Protein AF-A0A257JPB9-F1 (afdb_monomer)

Radius of gyration: 20.12 Å; Cα contacts (8 Å, |Δi|>4): 216; chains: 1; bounding box: 40×58×62 Å

Structure (mmCIF, N/CA/C/O backbone):
data_AF-A0A257JPB9-F1
#
_entry.id   AF-A0A257JPB9-F1
#
loop_
_atom_site.group_PDB
_atom_site.id
_atom_site.type_symbol
_atom_site.label_atom_id
_atom_site.label_alt_id
_atom_site.label_comp_id
_atom_site.label_asym_id
_atom_site.label_entity_id
_atom_site.label_seq_id
_atom_site.pdbx_PDB_ins_code
_atom_site.Cartn_x
_atom_site.Cartn_y
_atom_site.Cartn_z
_atom_site.occupancy
_atom_site.B_iso_or_equiv
_atom_site.auth_seq_id
_atom_site.auth_comp_id
_atom_site.auth_asym_id
_atom_site.auth_atom_id
_atom_site.pdbx_PDB_model_num
ATOM 1 N N . MET A 1 1 ? 19.664 -43.107 6.575 1.00 55.75 1 MET A N 1
ATOM 2 C CA . MET A 1 1 ? 18.735 -43.591 7.616 1.00 55.75 1 MET A CA 1
ATOM 3 C C . MET A 1 1 ? 18.823 -42.809 8.930 1.00 55.75 1 MET A C 1
ATOM 5 O O . MET A 1 1 ? 17.871 -42.872 9.683 1.00 55.75 1 MET A O 1
ATOM 9 N N . GLN A 1 2 ? 19.902 -42.058 9.215 1.00 54.78 2 GLN A N 1
ATOM 10 C CA . GLN A 1 2 ? 19.987 -41.196 10.413 1.00 54.78 2 GLN A CA 1
ATOM 11 C C . GLN A 1 2 ? 19.566 -39.732 10.159 1.00 54.78 2 GLN A C 1
ATOM 13 O O . GLN A 1 2 ? 19.192 -39.040 11.089 1.00 54.78 2 GLN A O 1
ATOM 18 N N . ILE A 1 3 ? 19.565 -39.294 8.895 1.00 54.91 3 ILE A N 1
ATOM 19 C CA . ILE A 1 3 ? 19.190 -37.929 8.476 1.00 54.91 3 ILE A CA 1
ATOM 20 C C . ILE A 1 3 ? 17.670 -37.695 8.573 1.00 54.91 3 ILE A C 1
ATOM 22 O O . ILE A 1 3 ? 17.244 -36.598 8.909 1.00 54.91 3 ILE A O 1
ATOM 26 N N . ASP A 1 4 ? 16.853 -38.725 8.327 1.00 56.34 4 ASP A N 1
ATOM 27 C CA . ASP A 1 4 ? 15.386 -38.597 8.334 1.00 56.34 4 ASP A CA 1
ATOM 28 C C . ASP A 1 4 ? 14.819 -38.412 9.753 1.00 56.34 4 ASP A C 1
ATOM 30 O O . ASP A 1 4 ? 13.853 -37.680 9.945 1.00 56.34 4 ASP A O 1
ATOM 34 N N . ALA A 1 5 ? 15.460 -39.014 10.762 1.00 59.34 5 ALA A N 1
ATOM 35 C CA . ALA A 1 5 ? 15.041 -38.901 12.160 1.00 59.34 5 ALA A CA 1
ATOM 36 C C . ALA A 1 5 ? 15.303 -37.501 12.750 1.00 59.34 5 ALA A C 1
ATOM 38 O O . ALA A 1 5 ? 14.493 -37.010 13.533 1.00 59.34 5 ALA A O 1
ATOM 39 N N . ASP A 1 6 ? 16.395 -36.845 12.340 1.00 71.06 6 ASP A N 1
ATOM 40 C CA . ASP A 1 6 ? 16.715 -35.474 12.763 1.00 71.06 6 ASP A CA 1
ATOM 41 C C . ASP A 1 6 ? 15.766 -34.445 12.126 1.00 71.06 6 ASP A C 1
ATOM 43 O O . ASP A 1 6 ? 15.463 -33.416 12.732 1.00 71.06 6 ASP A O 1
ATOM 47 N N . TYR A 1 7 ? 15.259 -34.723 10.920 1.00 71.44 7 TYR A N 1
ATOM 48 C CA . TYR A 1 7 ? 14.327 -33.832 10.226 1.00 71.44 7 TYR A CA 1
ATOM 49 C C . TYR A 1 7 ? 12.928 -33.860 10.853 1.00 71.44 7 TYR A C 1
ATOM 51 O O . TYR A 1 7 ? 12.338 -32.807 11.085 1.00 71.44 7 TYR A O 1
ATOM 59 N N . GLU A 1 8 ? 12.424 -35.050 11.195 1.00 79.44 8 GLU A N 1
ATOM 60 C CA . GLU A 1 8 ? 11.137 -35.201 11.886 1.00 79.44 8 GLU A CA 1
ATOM 61 C C . GLU A 1 8 ? 11.145 -34.569 13.286 1.00 79.44 8 GLU A C 1
ATOM 63 O O . GLU A 1 8 ? 10.128 -34.031 13.736 1.00 79.44 8 GLU A O 1
ATOM 68 N N . ASP A 1 9 ? 12.284 -34.617 13.985 1.00 85.94 9 ASP A N 1
ATOM 69 C CA . ASP A 1 9 ? 12.421 -33.989 15.299 1.00 85.94 9 ASP A CA 1
ATOM 70 C C . ASP A 1 9 ? 12.465 -32.459 15.191 1.00 85.94 9 ASP A C 1
ATOM 72 O O . ASP A 1 9 ? 11.769 -31.762 15.932 1.00 85.94 9 ASP A O 1
ATOM 76 N N . LEU A 1 10 ? 13.187 -31.926 14.199 1.00 75.31 10 LEU A N 1
ATOM 77 C CA . LEU A 1 10 ? 13.205 -30.492 13.913 1.00 75.31 10 LEU A CA 1
ATOM 78 C C . LEU A 1 10 ? 11.809 -29.979 13.526 1.00 75.31 10 LEU A C 1
ATOM 80 O O . LEU A 1 10 ? 11.366 -28.939 14.014 1.00 75.31 10 LEU A O 1
ATOM 84 N N . GLU A 1 11 ? 11.086 -30.725 12.692 1.00 79.38 11 GLU A N 1
ATOM 85 C CA . GLU A 1 11 ? 9.730 -30.379 12.266 1.00 79.38 11 GLU A CA 1
ATOM 86 C C . GLU A 1 11 ? 8.741 -30.404 13.443 1.00 79.38 11 GLU A C 1
ATOM 88 O O . GLU A 1 11 ? 7.922 -29.491 13.583 1.00 79.38 11 GLU A O 1
ATOM 93 N N . ARG A 1 12 ? 8.855 -31.372 14.366 1.00 83.94 12 ARG A N 1
ATOM 94 C CA . ARG A 1 12 ? 8.076 -31.363 15.620 1.00 83.94 12 ARG A CA 1
ATOM 95 C C . ARG A 1 12 ? 8.402 -30.171 16.503 1.00 83.94 12 ARG A C 1
ATOM 97 O O . ARG A 1 12 ? 7.480 -29.571 17.053 1.00 83.94 12 ARG A O 1
ATOM 104 N N . GLN A 1 13 ? 9.679 -29.829 16.656 1.00 81.00 13 GLN A N 1
ATOM 105 C CA . GLN A 1 13 ? 10.094 -28.697 17.483 1.00 81.00 13 GLN A CA 1
ATOM 106 C C . GLN A 1 13 ? 9.569 -27.373 16.914 1.00 81.00 13 GLN A C 1
ATOM 108 O O . GLN A 1 13 ? 9.024 -26.559 17.662 1.00 81.00 13 GLN A O 1
ATOM 113 N N . VAL A 1 14 ? 9.645 -27.187 15.592 1.00 76.81 14 VAL A N 1
ATOM 114 C CA . VAL A 1 14 ? 9.087 -26.013 14.906 1.00 76.81 14 VAL A CA 1
ATOM 115 C C . VAL A 1 14 ? 7.571 -25.953 15.080 1.00 76.81 14 VAL A C 1
ATOM 117 O O . VAL A 1 14 ? 7.050 -24.920 15.492 1.00 76.81 14 VAL A O 1
ATOM 120 N N . ASN A 1 15 ? 6.858 -27.054 14.841 1.00 74.81 15 ASN A N 1
ATOM 121 C CA . ASN A 1 15 ? 5.400 -27.080 14.965 1.00 74.81 15 ASN A CA 1
ATOM 122 C C . ASN A 1 15 ? 4.935 -26.847 16.411 1.00 74.81 15 ASN A C 1
ATOM 124 O O . ASN A 1 15 ? 4.031 -26.049 16.638 1.00 74.81 15 ASN A O 1
ATOM 128 N N . SER A 1 16 ? 5.611 -27.435 17.402 1.00 80.81 16 SER A N 1
ATOM 129 C CA . SER A 1 16 ? 5.322 -27.193 18.821 1.00 80.81 16 SER A CA 1
ATOM 130 C C . SER A 1 16 ? 5.559 -25.735 19.226 1.00 80.81 16 SER A C 1
ATOM 132 O O . SER A 1 16 ? 4.814 -25.194 20.044 1.00 80.81 16 SER A O 1
ATOM 134 N N . TYR A 1 17 ? 6.595 -25.095 18.681 1.00 67.38 17 TYR A N 1
ATOM 135 C CA . TYR A 1 17 ? 6.869 -23.680 18.920 1.00 67.38 17 TYR A CA 1
ATOM 136 C C . TYR A 1 17 ? 5.798 -22.785 18.279 1.00 67.38 17 TYR A C 1
ATOM 138 O O . TYR A 1 17 ? 5.303 -21.854 18.918 1.00 67.38 17 TYR A O 1
ATOM 146 N N . LEU A 1 18 ? 5.382 -23.102 17.050 1.00 59.00 18 LEU A N 1
ATOM 147 C CA . LEU A 1 18 ? 4.301 -22.399 16.358 1.00 59.00 18 LEU A CA 1
ATOM 148 C C . LEU A 1 18 ? 2.965 -22.541 17.096 1.00 59.00 18 LEU A C 1
ATOM 150 O O . LEU A 1 18 ? 2.269 -21.543 17.279 1.00 59.00 18 LEU A O 1
ATOM 154 N N . ASP A 1 19 ? 2.631 -23.735 17.582 1.00 69.06 19 ASP A N 1
ATOM 155 C CA . ASP A 1 19 ? 1.412 -23.980 18.356 1.00 69.06 19 ASP A CA 1
ATOM 156 C C . ASP A 1 19 ? 1.402 -23.195 19.671 1.00 69.06 19 ASP A C 1
ATOM 158 O O . ASP A 1 19 ? 0.381 -22.600 20.028 1.00 69.06 19 ASP A O 1
ATOM 162 N N . HIS A 1 20 ? 2.546 -23.115 20.359 1.00 67.69 20 HIS A N 1
ATOM 163 C CA . HIS A 1 20 ? 2.693 -22.285 21.554 1.00 67.69 20 HIS A CA 1
ATOM 164 C C . HIS A 1 20 ? 2.491 -20.798 21.233 1.00 67.69 20 HIS A C 1
ATOM 166 O O . 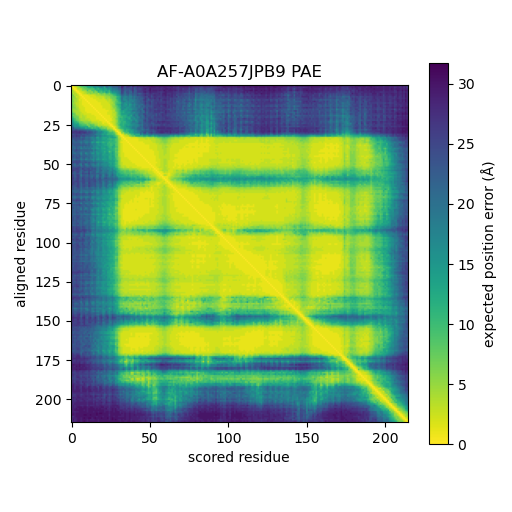HIS A 1 20 ? 1.726 -20.122 21.918 1.00 67.69 20 HIS A O 1
ATOM 172 N N . LEU A 1 21 ? 3.113 -20.285 20.166 1.00 55.22 21 LEU A N 1
ATOM 173 C CA . LEU A 1 21 ? 2.926 -18.898 19.724 1.00 55.22 21 LEU A CA 1
ATOM 174 C C . LEU A 1 21 ? 1.469 -18.602 19.343 1.00 55.22 21 LEU A C 1
ATOM 176 O O . LEU A 1 21 ? 0.952 -17.528 19.641 1.00 55.22 21 LEU A O 1
ATOM 180 N N . ILE A 1 22 ? 0.781 -19.544 18.696 1.00 60.72 22 ILE A N 1
ATOM 181 C CA . ILE A 1 22 ? -0.629 -19.400 18.315 1.00 60.72 22 ILE A CA 1
ATOM 182 C C . ILE A 1 22 ? -1.535 -19.418 19.553 1.00 60.72 22 ILE A C 1
ATOM 184 O O . ILE A 1 22 ? -2.482 -18.630 19.624 1.00 60.72 22 ILE A O 1
ATOM 188 N N . ALA A 1 23 ? -1.273 -20.298 20.520 1.00 60.56 23 ALA A N 1
ATOM 189 C CA . ALA A 1 23 ? -2.034 -20.385 21.765 1.00 60.56 23 ALA A CA 1
ATOM 190 C C . ALA A 1 23 ? -1.851 -19.130 22.634 1.00 60.56 23 ALA A C 1
ATOM 192 O O . ALA A 1 23 ? -2.837 -18.578 23.125 1.00 60.56 23 ALA A O 1
ATOM 193 N N . ASP A 1 24 ? -0.619 -18.635 22.740 1.00 56.59 24 ASP A N 1
ATOM 194 C CA . ASP A 1 24 ? -0.273 -17.414 23.468 1.00 56.59 24 ASP A CA 1
ATOM 195 C C . ASP A 1 24 ? -0.882 -16.156 22.817 1.00 56.59 24 ASP A C 1
ATOM 197 O O . ASP A 1 24 ? -1.430 -15.280 23.488 1.00 56.59 24 ASP A O 1
ATOM 201 N N . ARG A 1 25 ? -0.926 -16.108 21.478 1.00 53.41 25 ARG A N 1
ATOM 202 C CA . ARG A 1 25 ? -1.618 -15.043 20.730 1.00 53.41 25 ARG A CA 1
ATOM 203 C C . ARG A 1 25 ? -3.139 -15.065 20.900 1.00 53.41 25 ARG A C 1
ATOM 205 O O . ARG A 1 25 ? -3.771 -14.016 20.791 1.00 53.41 25 ARG A O 1
ATOM 212 N N . LYS A 1 26 ? -3.744 -16.233 21.149 1.00 54.25 26 LYS A N 1
ATOM 213 C CA . LYS A 1 26 ? -5.194 -16.371 21.384 1.00 54.25 26 LYS A CA 1
ATOM 214 C C . LYS A 1 26 ? -5.606 -15.984 22.806 1.00 54.25 26 LYS A C 1
ATOM 216 O O . LYS A 1 26 ? -6.733 -15.529 22.986 1.00 54.25 26 LYS A O 1
ATOM 221 N N . SER A 1 27 ? -4.731 -16.156 23.798 1.00 52.66 27 SER A N 1
ATOM 222 C CA . SER A 1 27 ? -5.034 -15.881 25.210 1.00 52.66 27 SER A CA 1
ATOM 223 C C . SER A 1 27 ? -4.974 -14.391 25.574 1.00 52.66 27 SER A C 1
ATOM 225 O O . SER A 1 27 ? -5.684 -13.967 26.483 1.00 52.66 27 SER A O 1
ATOM 227 N N . HIS A 1 28 ? -4.198 -13.585 24.845 1.00 47.09 28 HIS A N 1
ATOM 228 C CA . HIS A 1 28 ? -3.948 -12.179 25.187 1.00 47.09 28 HIS A CA 1
ATOM 229 C C . HIS A 1 28 ? -4.898 -11.151 24.539 1.00 47.09 28 HIS A C 1
ATOM 231 O O . HIS A 1 28 ? -4.796 -9.954 24.815 1.00 47.09 28 HIS A O 1
ATOM 237 N N . GLY A 1 29 ? -5.843 -11.582 23.696 1.00 52.19 29 GLY A N 1
ATOM 238 C CA . GLY A 1 29 ? -6.577 -10.658 22.825 1.00 52.19 29 GLY A CA 1
ATOM 239 C C . GLY A 1 29 ? -5.649 -10.004 21.788 1.00 52.19 29 GLY A C 1
ATOM 240 O O . GLY A 1 29 ? -4.430 -10.134 21.846 1.00 52.19 29 GLY A O 1
ATOM 241 N N . TRP A 1 30 ? -6.209 -9.328 20.785 1.00 50.53 30 TRP A N 1
ATOM 242 C CA . TRP A 1 30 ? -5.400 -8.640 19.772 1.00 50.53 30 TRP A CA 1
ATOM 243 C C . TRP A 1 30 ? -4.682 -7.453 20.423 1.00 50.53 30 TRP A C 1
ATOM 245 O O . TRP A 1 30 ? -5.291 -6.413 20.682 1.00 50.53 30 TRP A O 1
ATOM 255 N N . LEU A 1 31 ? -3.409 -7.648 20.764 1.00 54.41 31 LEU A N 1
ATOM 256 C CA . LEU A 1 31 ? -2.599 -6.651 21.451 1.00 54.41 31 LEU A CA 1
ATOM 257 C C . LEU A 1 31 ? -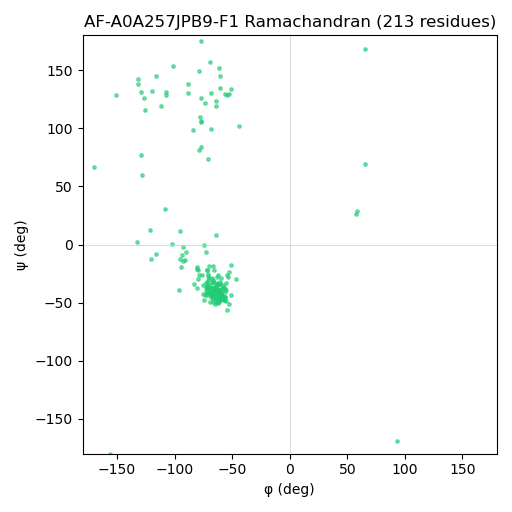2.103 -5.575 20.465 1.00 54.41 31 LEU A C 1
ATOM 259 O O . LEU A 1 31 ? -1.832 -5.895 19.303 1.00 54.41 31 LEU A O 1
ATOM 263 N N . PRO A 1 32 ? -1.917 -4.321 20.923 1.00 60.72 32 PRO A N 1
ATOM 264 C CA . PRO A 1 32 ? -1.279 -3.246 20.154 1.00 60.72 32 PRO A CA 1
ATOM 265 C C . PRO A 1 32 ? 0.031 -3.660 19.458 1.00 60.72 32 PRO A C 1
ATOM 267 O O . PRO A 1 32 ? 0.326 -3.180 18.364 1.00 60.72 32 PRO A O 1
ATOM 270 N N . ASP A 1 33 ? 0.767 -4.611 20.038 1.00 74.12 33 ASP A N 1
ATOM 271 C CA . ASP A 1 33 ? 2.031 -5.126 19.504 1.00 74.12 33 ASP A CA 1
ATOM 272 C C . ASP A 1 33 ? 1.869 -5.898 18.184 1.00 74.12 33 ASP A C 1
ATOM 274 O O . ASP A 1 33 ? 2.725 -5.803 17.312 1.00 74.12 33 ASP A O 1
ATOM 278 N N . GLN A 1 34 ? 0.745 -6.589 17.962 1.00 82.31 34 GLN A N 1
ATOM 279 C CA . GLN A 1 34 ? 0.511 -7.314 16.703 1.00 82.31 34 GLN A CA 1
ATOM 280 C C . GLN A 1 34 ? 0.217 -6.364 15.542 1.00 82.31 34 GLN A C 1
ATOM 282 O O . GLN A 1 34 ? 0.686 -6.575 14.423 1.00 82.31 34 GLN A O 1
ATOM 287 N N . ALA A 1 35 ? -0.553 -5.305 15.808 1.00 87.19 35 ALA A N 1
ATOM 288 C CA . ALA A 1 35 ? -0.780 -4.248 14.831 1.00 87.19 35 ALA A CA 1
ATOM 289 C C . ALA A 1 35 ? 0.567 -3.616 14.453 1.00 87.19 35 ALA A C 1
ATOM 291 O O . ALA A 1 35 ? 0.881 -3.498 13.267 1.00 87.19 35 ALA A O 1
ATOM 292 N N . ARG A 1 36 ? 1.385 -3.316 15.475 1.00 86.00 36 ARG A N 1
ATOM 293 C CA . ARG A 1 36 ? 2.750 -2.789 15.364 1.00 86.00 36 ARG A CA 1
ATOM 294 C C . ARG A 1 36 ? 3.651 -3.655 14.487 1.00 86.00 36 ARG A C 1
ATOM 296 O O . ARG A 1 36 ? 4.189 -3.159 13.501 1.00 86.00 36 ARG A O 1
ATOM 303 N N . GLU A 1 37 ? 3.789 -4.936 14.809 1.00 87.50 37 GLU A N 1
ATOM 304 C CA . GLU A 1 37 ? 4.569 -5.898 14.022 1.00 87.50 37 GLU A CA 1
ATOM 305 C C . GLU A 1 37 ? 4.089 -5.963 12.566 1.00 87.50 37 GLU A C 1
ATOM 307 O O . GLU A 1 37 ? 4.900 -5.912 11.639 1.00 87.50 37 GLU A O 1
ATOM 312 N N . CYS A 1 38 ? 2.771 -6.018 12.350 1.00 91.75 38 CYS A N 1
ATOM 313 C CA . CYS A 1 38 ? 2.179 -6.066 11.015 1.00 91.75 38 CYS A CA 1
ATOM 314 C C . CYS A 1 38 ? 2.526 -4.818 10.186 1.00 91.75 38 CYS A C 1
ATOM 316 O O . CYS A 1 38 ? 2.868 -4.943 9.011 1.00 91.75 38 CYS A O 1
ATOM 318 N N . PHE A 1 39 ? 2.497 -3.627 10.789 1.00 92.19 39 PHE A N 1
ATOM 319 C CA . PHE A 1 39 ? 2.882 -2.379 10.124 1.00 92.19 39 PHE A CA 1
ATOM 320 C C . PHE A 1 39 ? 4.368 -2.329 9.775 1.00 92.19 39 PHE A C 1
ATOM 322 O O . PHE A 1 39 ? 4.704 -2.003 8.642 1.00 92.19 39 PHE A O 1
ATOM 329 N N . PHE A 1 40 ? 5.265 -2.675 10.704 1.00 89.75 40 PHE A N 1
ATOM 330 C CA . PHE A 1 40 ? 6.702 -2.671 10.402 1.00 89.75 40 PHE A CA 1
ATOM 331 C C . PHE A 1 40 ? 7.051 -3.706 9.331 1.00 89.75 40 PHE A C 1
ATOM 333 O O . PHE A 1 40 ? 7.788 -3.397 8.400 1.00 89.75 40 PHE A O 1
ATOM 340 N N . THR A 1 41 ? 6.409 -4.873 9.366 1.00 93.31 41 THR A N 1
ATOM 341 C CA . THR A 1 41 ? 6.531 -5.859 8.286 1.00 93.31 41 THR A CA 1
ATOM 342 C C . THR A 1 41 ? 6.031 -5.280 6.954 1.00 93.31 41 THR A C 1
ATOM 344 O O . THR A 1 41 ? 6.667 -5.459 5.917 1.00 93.31 41 THR A O 1
ATOM 347 N N . ALA A 1 42 ? 4.915 -4.539 6.952 1.00 95.38 42 ALA A N 1
ATOM 348 C CA . ALA A 1 42 ? 4.414 -3.863 5.753 1.00 95.38 42 ALA A CA 1
ATOM 349 C C . ALA A 1 42 ? 5.418 -2.838 5.196 1.00 95.38 42 ALA A C 1
ATOM 351 O O . ALA A 1 42 ? 5.582 -2.752 3.973 1.00 95.38 42 ALA A O 1
ATOM 352 N N . CYS A 1 43 ? 6.105 -2.101 6.075 1.00 91.94 43 CYS A N 1
ATOM 353 C CA . CYS A 1 43 ? 7.180 -1.173 5.725 1.00 91.94 43 CYS A CA 1
ATOM 354 C C . CYS A 1 43 ? 8.367 -1.889 5.071 1.00 91.94 43 CYS A C 1
ATOM 356 O O . CYS A 1 43 ? 8.814 -1.441 4.015 1.00 91.94 43 CYS A O 1
ATOM 358 N N . ASP A 1 44 ? 8.814 -3.021 5.620 1.00 91.12 44 ASP A N 1
ATOM 359 C CA . ASP A 1 44 ? 9.908 -3.816 5.044 1.00 91.12 44 ASP A CA 1
ATOM 360 C C . ASP A 1 44 ? 9.570 -4.285 3.620 1.00 91.12 44 ASP A C 1
ATOM 362 O O . ASP A 1 44 ? 10.390 -4.192 2.702 1.00 91.12 44 ASP A O 1
ATOM 366 N N . PHE A 1 45 ? 8.330 -4.737 3.394 1.00 95.69 45 PHE A N 1
ATOM 367 C CA . PHE A 1 45 ? 7.868 -5.122 2.058 1.00 95.69 45 PHE A CA 1
ATOM 368 C C . PHE A 1 45 ? 7.748 -3.929 1.106 1.00 95.69 45 PHE A C 1
ATOM 370 O O . PHE A 1 45 ? 8.092 -4.060 -0.073 1.00 95.69 45 PHE A O 1
ATOM 377 N N . LEU A 1 46 ? 7.303 -2.764 1.590 1.00 94.81 46 LEU A N 1
ATOM 378 C CA . LEU A 1 46 ? 7.277 -1.541 0.787 1.00 94.81 46 LEU A CA 1
ATOM 379 C C . LEU A 1 46 ? 8.697 -1.154 0.370 1.00 94.81 46 LEU A C 1
ATOM 381 O O . LEU A 1 46 ? 8.942 -0.908 -0.812 1.00 94.81 46 LEU A O 1
ATOM 385 N N . GLU A 1 47 ? 9.646 -1.146 1.302 1.00 92.12 47 GLU A N 1
ATOM 386 C CA . GLU A 1 47 ? 11.041 -0.838 1.011 1.00 92.12 47 GLU A CA 1
ATOM 387 C C . GLU A 1 47 ? 11.646 -1.844 0.025 1.00 92.12 47 GLU A C 1
ATOM 389 O O . GLU A 1 47 ? 12.211 -1.455 -1.002 1.00 92.12 47 GLU A O 1
ATOM 394 N N . GLY A 1 48 ? 11.473 -3.142 0.291 1.00 92.06 48 GLY A N 1
ATOM 395 C CA . GLY A 1 48 ? 11.931 -4.218 -0.582 1.00 92.06 48 GLY A CA 1
ATOM 396 C C . GLY A 1 48 ? 11.377 -4.083 -1.998 1.00 92.06 48 GLY A C 1
ATOM 397 O O . GLY A 1 48 ? 12.107 -4.264 -2.976 1.00 92.06 48 GLY A O 1
ATOM 398 N N . SER A 1 49 ? 10.116 -3.670 -2.128 1.00 93.69 49 SER A N 1
ATOM 399 C CA . SER A 1 49 ? 9.506 -3.420 -3.429 1.00 93.69 49 SER A CA 1
ATOM 400 C C . SER A 1 49 ? 10.135 -2.237 -4.164 1.00 93.69 49 SER A C 1
ATOM 402 O O . SER A 1 49 ? 10.438 -2.346 -5.351 1.00 93.69 49 SER A O 1
ATOM 404 N N . LYS A 1 50 ? 10.423 -1.131 -3.464 1.00 90.44 50 LYS A N 1
ATOM 405 C CA . LYS A 1 50 ? 11.096 0.037 -4.047 1.00 90.44 50 LYS A CA 1
ATOM 406 C C . LYS A 1 50 ? 12.497 -0.332 -4.520 1.00 90.44 50 LYS A C 1
ATOM 408 O O . LYS A 1 50 ? 12.866 0.030 -5.632 1.00 90.44 50 LYS A O 1
ATOM 413 N N . ARG A 1 51 ? 13.232 -1.128 -3.736 1.00 89.44 51 ARG A N 1
ATOM 414 C CA . ARG A 1 51 ? 14.539 -1.677 -4.132 1.00 89.44 51 ARG A CA 1
ATOM 415 C C . ARG A 1 51 ? 14.431 -2.567 -5.375 1.00 89.44 51 ARG A C 1
ATOM 417 O O . ARG A 1 51 ? 15.269 -2.456 -6.262 1.00 89.44 51 ARG A O 1
ATOM 424 N N . CYS A 1 52 ? 13.384 -3.389 -5.486 1.00 90.81 52 CYS A N 1
ATOM 425 C CA . CYS A 1 52 ? 13.119 -4.196 -6.685 1.00 90.81 52 CYS A CA 1
ATOM 426 C C . CYS A 1 52 ? 12.777 -3.355 -7.926 1.00 90.81 52 CYS A C 1
ATOM 428 O O . CYS A 1 52 ? 12.901 -3.845 -9.046 1.00 90.81 52 CYS A O 1
ATOM 430 N N . LEU A 1 53 ? 12.321 -2.116 -7.745 1.00 89.06 53 LEU A N 1
ATOM 431 C CA . LEU A 1 53 ? 12.027 -1.192 -8.840 1.00 89.06 53 LEU A CA 1
ATOM 432 C C . LEU A 1 53 ? 13.216 -0.320 -9.227 1.00 89.06 53 LEU A C 1
ATOM 434 O O . LEU A 1 53 ? 13.183 0.277 -10.299 1.00 89.06 53 LEU A O 1
ATOM 438 N N . THR A 1 54 ? 14.267 -0.267 -8.408 1.00 86.00 54 THR A N 1
ATOM 439 C CA . THR A 1 54 ? 15.508 0.420 -8.760 1.00 86.00 54 THR A CA 1
ATOM 440 C C . THR A 1 54 ? 16.157 -0.276 -9.963 1.00 86.00 54 THR A C 1
ATOM 442 O O . THR A 1 54 ? 16.491 -1.459 -9.865 1.00 86.00 54 THR A O 1
ATOM 445 N N . PRO A 1 55 ? 16.355 0.417 -11.101 1.00 83.44 55 PRO A N 1
ATOM 446 C CA . PRO A 1 55 ? 16.971 -0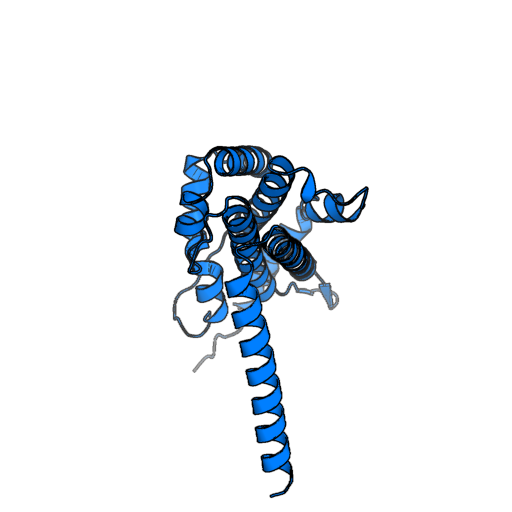.177 -12.275 1.00 83.44 55 PRO A CA 1
ATOM 447 C C . PRO A 1 55 ? 18.440 -0.464 -11.981 1.00 83.44 55 PRO A C 1
ATOM 449 O O . PRO A 1 55 ? 19.174 0.407 -11.514 1.00 83.44 55 PRO A O 1
ATOM 452 N N . VAL A 1 56 ? 18.870 -1.684 -12.274 1.00 83.06 56 VAL A N 1
ATOM 453 C CA . VAL A 1 56 ? 20.269 -2.097 -12.178 1.00 83.06 56 VAL A CA 1
ATOM 454 C C . VAL A 1 56 ? 20.810 -2.234 -13.593 1.00 83.06 56 VAL A C 1
ATOM 456 O O . VAL A 1 56 ? 20.205 -2.918 -14.424 1.00 83.06 56 VAL A O 1
ATOM 459 N N . GLN A 1 57 ? 21.945 -1.592 -13.873 1.00 84.00 57 GLN A N 1
ATOM 460 C CA . GLN A 1 57 ? 22.660 -1.793 -15.130 1.00 84.00 57 GLN A CA 1
ATOM 461 C C . GLN A 1 57 ? 23.138 -3.247 -15.206 1.00 84.00 57 GLN A C 1
ATOM 463 O O . GLN A 1 57 ? 23.848 -3.713 -14.317 1.00 84.00 57 GLN A O 1
ATOM 468 N N . VAL A 1 58 ? 22.751 -3.962 -16.260 1.00 85.19 58 VAL A N 1
ATOM 469 C CA . VAL A 1 58 ? 23.181 -5.351 -16.492 1.00 85.19 58 VAL A CA 1
ATOM 470 C C . VAL A 1 58 ? 24.382 -5.390 -17.438 1.00 85.19 58 VAL A C 1
ATOM 472 O O . VAL A 1 58 ? 25.307 -6.170 -17.238 1.00 85.19 58 VAL A O 1
ATOM 475 N N . ASN A 1 59 ? 24.386 -4.534 -18.459 1.00 83.00 59 ASN A N 1
ATOM 476 C CA . ASN A 1 59 ? 25.498 -4.300 -19.389 1.00 83.00 59 ASN A CA 1
ATOM 477 C C . ASN A 1 59 ? 25.351 -2.900 -20.007 1.00 83.00 59 ASN A C 1
ATOM 479 O O . ASN A 1 59 ? 24.381 -2.225 -19.700 1.00 83.00 59 ASN A O 1
ATOM 483 N N . GLU A 1 60 ? 26.249 -2.462 -20.892 1.00 80.69 60 GLU A N 1
ATOM 484 C CA . GLU A 1 60 ? 26.267 -1.097 -21.464 1.00 80.69 60 GLU A CA 1
ATOM 485 C C . GLU A 1 60 ? 24.945 -0.623 -22.099 1.00 80.69 60 GLU A C 1
ATOM 487 O O . GLU A 1 60 ? 24.693 0.577 -22.157 1.00 80.69 60 GLU A O 1
ATOM 492 N N . VAL A 1 61 ? 24.082 -1.545 -22.534 1.00 80.00 61 VAL A N 1
ATOM 493 C CA . VAL A 1 61 ? 22.848 -1.234 -23.275 1.00 80.00 61 VAL A CA 1
ATOM 494 C C . VAL A 1 61 ? 21.564 -1.625 -22.546 1.00 80.00 61 VAL A C 1
ATOM 496 O O . VAL A 1 61 ? 20.481 -1.286 -23.016 1.00 80.00 61 VAL A O 1
ATOM 499 N N . SER A 1 62 ? 21.648 -2.341 -21.419 1.00 76.44 62 SER A N 1
ATOM 500 C CA . SER A 1 62 ? 20.465 -2.8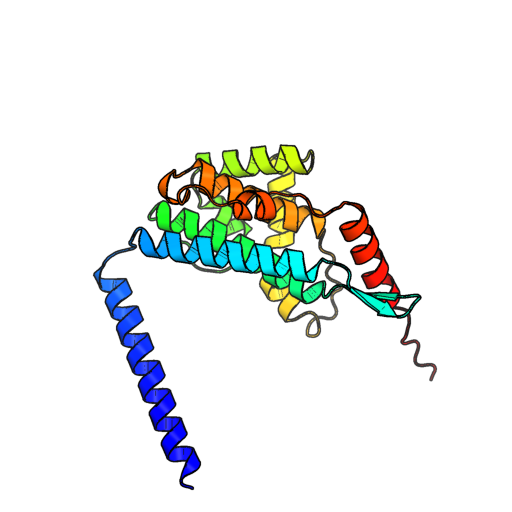75 -20.740 1.00 76.44 62 SER A CA 1
ATOM 501 C C . SER A 1 62 ? 20.443 -2.598 -19.242 1.00 76.44 62 SER A C 1
ATOM 503 O O . SER A 1 62 ? 21.427 -2.762 -18.516 1.00 76.44 62 SER A O 1
ATOM 505 N N . VAL A 1 63 ? 19.249 -2.227 -18.787 1.00 82.75 63 VAL A N 1
ATOM 506 C CA . VAL A 1 63 ? 18.869 -2.092 -17.385 1.00 82.75 63 VAL A CA 1
ATOM 507 C C . VAL A 1 63 ? 17.777 -3.101 -17.071 1.00 82.75 63 VAL A C 1
ATOM 509 O O . VAL A 1 63 ? 16.923 -3.394 -17.911 1.00 82.75 63 VAL A O 1
ATOM 512 N N . ARG A 1 64 ? 17.790 -3.641 -15.855 1.00 82.56 64 ARG A N 1
ATOM 513 C CA . ARG A 1 64 ? 16.760 -4.567 -15.386 1.00 82.56 64 ARG A CA 1
ATOM 514 C C . ARG A 1 64 ? 16.267 -4.159 -14.010 1.00 82.56 64 ARG A C 1
ATOM 516 O O . ARG A 1 64 ? 17.050 -3.770 -13.150 1.00 82.56 64 ARG A O 1
ATOM 523 N N . ALA A 1 65 ? 14.968 -4.326 -13.803 1.00 85.44 65 ALA A N 1
ATOM 524 C CA . ALA A 1 65 ? 14.325 -4.271 -12.500 1.00 85.44 65 ALA A CA 1
ATOM 525 C C . ALA A 1 65 ? 13.463 -5.538 -12.330 1.00 85.44 65 ALA A C 1
ATOM 527 O O . ALA A 1 65 ? 12.722 -5.891 -13.255 1.00 85.44 65 ALA A O 1
ATOM 528 N N . PRO A 1 66 ? 13.551 -6.272 -11.207 1.00 87.19 66 PRO A N 1
ATOM 529 C CA . PRO A 1 66 ? 12.695 -7.430 -10.935 1.00 87.19 66 PRO A CA 1
ATOM 530 C C . PRO A 1 66 ? 11.235 -7.023 -10.639 1.00 87.19 66 PRO A C 1
ATOM 532 O O . PRO A 1 66 ? 10.753 -7.101 -9.510 1.00 87.19 66 PRO A O 1
ATOM 535 N N . GLN A 1 67 ? 10.502 -6.617 -11.682 1.00 86.75 67 GLN A N 1
ATOM 536 C CA . GLN A 1 67 ? 9.138 -6.081 -11.578 1.00 86.75 67 GLN A CA 1
ATOM 537 C C . GLN A 1 67 ? 8.129 -7.056 -10.973 1.00 86.75 67 GLN A C 1
ATOM 539 O O . GLN A 1 67 ? 7.320 -6.648 -10.147 1.00 86.75 67 GLN A O 1
ATOM 544 N N . THR A 1 68 ? 8.173 -8.338 -11.343 1.00 87.94 68 THR A N 1
ATOM 545 C CA . THR A 1 68 ? 7.278 -9.352 -10.763 1.00 87.94 68 THR A CA 1
ATOM 546 C C . THR A 1 68 ? 7.442 -9.415 -9.245 1.00 87.94 68 THR A C 1
ATOM 548 O O . THR A 1 68 ? 6.454 -9.371 -8.514 1.00 87.94 68 THR A O 1
ATOM 551 N N . THR A 1 69 ? 8.687 -9.424 -8.760 1.00 90.38 69 THR A N 1
ATOM 552 C CA . THR A 1 69 ? 8.990 -9.383 -7.324 1.00 90.38 69 THR A CA 1
ATOM 553 C C . THR A 1 69 ? 8.495 -8.085 -6.694 1.00 90.38 69 THR A C 1
ATOM 555 O O . THR A 1 69 ? 7.873 -8.123 -5.634 1.00 90.38 69 THR A O 1
ATOM 558 N N . ALA A 1 70 ? 8.696 -6.941 -7.356 1.00 91.69 70 ALA A N 1
ATOM 559 C CA . ALA A 1 70 ? 8.183 -5.657 -6.883 1.00 91.69 70 ALA A CA 1
ATOM 560 C C . ALA A 1 70 ? 6.654 -5.641 -6.746 1.00 91.69 70 ALA A C 1
ATOM 562 O O . ALA A 1 70 ? 6.128 -5.128 -5.767 1.00 91.69 70 ALA A O 1
ATOM 563 N N . ILE A 1 71 ? 5.926 -6.225 -7.699 1.00 92.00 71 ILE A N 1
ATOM 564 C CA . ILE A 1 71 ? 4.461 -6.262 -7.674 1.00 92.00 71 ILE A CA 1
ATOM 565 C C . ILE A 1 71 ? 3.959 -7.152 -6.539 1.00 92.00 71 ILE A C 1
ATOM 567 O O . ILE A 1 71 ? 3.055 -6.748 -5.808 1.00 92.00 71 ILE A O 1
ATOM 571 N N . VAL A 1 72 ? 4.546 -8.337 -6.358 1.00 92.50 72 VAL A N 1
ATOM 572 C CA . VAL A 1 72 ? 4.165 -9.252 -5.271 1.00 92.50 72 VAL A CA 1
ATOM 573 C C . VAL A 1 72 ? 4.438 -8.610 -3.910 1.00 92.50 72 VAL A C 1
ATOM 575 O O . VAL A 1 72 ? 3.559 -8.608 -3.050 1.00 92.50 72 VAL A O 1
ATOM 578 N N . THR A 1 73 ? 5.615 -8.006 -3.734 1.00 94.56 73 THR A N 1
ATOM 579 C CA . THR A 1 73 ? 5.994 -7.328 -2.483 1.00 94.56 73 THR A CA 1
ATOM 580 C C . THR A 1 73 ? 5.141 -6.087 -2.210 1.00 94.56 73 THR A C 1
ATOM 582 O O . THR A 1 73 ? 4.669 -5.929 -1.088 1.00 94.56 73 THR A O 1
ATOM 585 N N . LEU A 1 74 ? 4.831 -5.270 -3.225 1.00 95.12 74 LEU A N 1
ATOM 586 C CA . LEU A 1 74 ? 3.887 -4.151 -3.097 1.00 95.12 74 LEU A CA 1
ATOM 587 C C . LEU A 1 74 ? 2.489 -4.617 -2.697 1.00 95.12 74 LEU A C 1
ATOM 589 O O . LEU A 1 74 ? 1.881 -4.052 -1.794 1.00 95.12 74 LEU A O 1
ATOM 593 N N . SER A 1 75 ? 1.977 -5.648 -3.369 1.00 94.75 75 SER A N 1
ATOM 594 C CA . SER A 1 75 ? 0.634 -6.172 -3.106 1.00 94.75 75 SER A CA 1
ATOM 595 C C . SER A 1 75 ? 0.519 -6.678 -1.672 1.00 94.75 75 SER A C 1
ATOM 597 O O . SER A 1 75 ? -0.472 -6.412 -0.996 1.00 94.75 75 SER A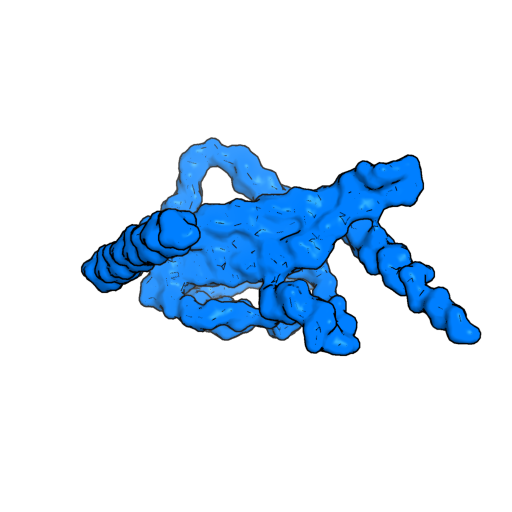 O 1
ATOM 599 N N . PHE A 1 76 ? 1.560 -7.364 -1.194 1.00 95.12 76 PHE A N 1
ATOM 600 C CA . PHE A 1 76 ? 1.599 -7.861 0.173 1.00 95.12 76 PHE A CA 1
ATOM 601 C C . PHE A 1 76 ? 1.780 -6.737 1.199 1.00 95.12 76 PHE A C 1
ATOM 603 O O . PHE A 1 76 ? 1.120 -6.745 2.231 1.00 95.12 76 PHE A O 1
ATOM 610 N N . SER A 1 77 ? 2.586 -5.719 0.889 1.00 96.75 77 SER A N 1
ATOM 611 C CA . SER A 1 77 ? 2.689 -4.509 1.709 1.00 96.75 77 SER A CA 1
ATOM 612 C C . SER A 1 77 ? 1.326 -3.821 1.884 1.00 96.75 77 SER A C 1
ATOM 614 O O . SER A 1 77 ? 0.936 -3.523 3.011 1.00 96.75 77 SER A O 1
ATOM 616 N N . CYS A 1 78 ? 0.546 -3.657 0.805 1.00 97.25 78 CYS A N 1
ATOM 617 C CA . CYS A 1 78 ? -0.821 -3.128 0.884 1.00 97.25 78 CYS A CA 1
ATOM 618 C C . CYS A 1 78 ? -1.712 -3.963 1.813 1.00 97.25 78 CYS A C 1
ATOM 620 O O . CYS A 1 78 ? -2.402 -3.409 2.668 1.00 97.25 78 CYS A O 1
ATOM 622 N N . GLU A 1 79 ? -1.688 -5.291 1.661 1.00 96.12 79 GLU A N 1
ATOM 623 C CA . GLU A 1 79 ? -2.452 -6.206 2.513 1.00 96.12 79 GLU A CA 1
ATOM 624 C C . GLU A 1 79 ? -2.092 -6.018 3.994 1.00 96.12 79 GLU A C 1
ATOM 626 O O . GLU A 1 79 ? -2.982 -5.898 4.839 1.00 96.12 79 GLU A O 1
ATOM 631 N N . LEU A 1 80 ? -0.796 -5.957 4.307 1.00 95.69 80 LEU A N 1
ATOM 632 C CA . LEU A 1 80 ? -0.303 -5.831 5.674 1.00 95.69 80 LEU A CA 1
ATOM 633 C C . LEU A 1 80 ? -0.604 -4.464 6.293 1.00 95.69 80 LEU A C 1
ATOM 635 O O . LEU A 1 80 ? -0.966 -4.426 7.465 1.00 95.69 80 LEU A O 1
ATOM 639 N N . PHE A 1 81 ? -0.534 -3.357 5.545 1.00 96.56 81 PHE A N 1
ATOM 640 C CA . PHE A 1 81 ? -0.938 -2.048 6.075 1.00 96.56 81 PHE A CA 1
ATOM 641 C C . PHE A 1 81 ? -2.420 -2.022 6.454 1.00 96.56 81 PHE A C 1
ATOM 643 O O . PHE A 1 81 ? -2.774 -1.585 7.550 1.00 96.56 81 PHE A O 1
ATOM 650 N N . ILE A 1 82 ? -3.294 -2.542 5.584 1.00 96.31 82 ILE A N 1
ATOM 651 C CA . ILE A 1 82 ? -4.731 -2.593 5.875 1.00 96.31 82 ILE A CA 1
ATOM 652 C C . ILE A 1 82 ? -4.993 -3.516 7.072 1.00 96.31 82 ILE A C 1
ATOM 654 O O . ILE A 1 82 ? -5.760 -3.168 7.968 1.00 96.31 82 ILE A O 1
ATOM 658 N N . LYS A 1 83 ? -4.326 -4.675 7.142 1.00 94.62 83 LYS A N 1
ATOM 659 C CA . LYS A 1 83 ? -4.442 -5.589 8.289 1.00 94.62 83 LYS A CA 1
ATOM 660 C C . LYS A 1 83 ? -3.933 -4.970 9.586 1.00 94.62 83 LYS A C 1
ATOM 662 O O . LYS A 1 83 ? -4.605 -5.113 10.602 1.00 94.62 83 LYS A O 1
ATOM 667 N N . ALA A 1 84 ? -2.810 -4.257 9.559 1.00 93.50 84 ALA A N 1
ATOM 668 C CA . ALA A 1 84 ? -2.284 -3.547 10.720 1.00 93.50 84 ALA A CA 1
ATOM 669 C C . ALA A 1 84 ? -3.318 -2.550 11.258 1.00 93.50 84 ALA A C 1
ATOM 671 O O . ALA A 1 84 ? -3.625 -2.563 12.451 1.00 93.50 84 ALA A O 1
ATOM 672 N N . GLN A 1 85 ? -3.934 -1.771 10.364 1.00 93.50 85 GLN A N 1
ATOM 673 C CA . GLN A 1 85 ? -5.007 -0.848 10.718 1.00 93.50 85 GLN A CA 1
ATOM 674 C C . GLN A 1 85 ? -6.234 -1.576 11.290 1.00 93.50 85 GLN A C 1
ATOM 676 O O . GLN A 1 85 ? -6.755 -1.184 12.329 1.00 93.50 85 GLN A O 1
ATOM 681 N N . LEU A 1 86 ? -6.685 -2.662 10.662 1.00 92.69 86 LEU A N 1
ATOM 682 C CA . LEU A 1 86 ? -7.830 -3.448 11.131 1.00 92.69 86 LEU A CA 1
ATOM 683 C C . LEU A 1 86 ? -7.597 -4.072 12.518 1.00 92.69 86 LEU A C 1
ATOM 685 O O . LEU A 1 86 ? -8.506 -4.091 13.349 1.00 92.69 86 LEU A O 1
ATOM 689 N N . ILE A 1 87 ? -6.384 -4.562 12.792 1.00 90.94 87 ILE A N 1
ATOM 690 C CA . ILE A 1 87 ? -6.000 -5.076 14.115 1.00 90.94 87 ILE A CA 1
ATOM 691 C C . ILE A 1 87 ? -6.012 -3.939 15.140 1.00 90.94 87 ILE A C 1
ATOM 693 O O . ILE A 1 87 ? -6.593 -4.094 16.214 1.00 90.94 87 ILE A O 1
ATOM 697 N N . HIS A 1 88 ? -5.434 -2.785 14.794 1.00 88.19 88 HIS A N 1
ATOM 698 C CA . HIS A 1 88 ? -5.452 -1.588 15.635 1.00 88.19 88 HIS A CA 1
ATOM 699 C C . HIS A 1 88 ? -6.890 -1.128 15.951 1.00 88.19 88 HIS A C 1
ATOM 701 O O . HIS A 1 88 ? -7.221 -0.781 17.085 1.00 88.19 88 HIS A O 1
ATOM 707 N N . GLU A 1 89 ? -7.794 -1.237 14.978 1.00 89.19 89 GLU A N 1
ATOM 708 C CA . GLU A 1 89 ? -9.225 -0.960 15.128 1.00 89.19 89 GLU A CA 1
ATOM 709 C C . GLU A 1 89 ? -9.998 -2.040 15.906 1.00 89.19 89 GLU A C 1
ATOM 711 O O . GLU A 1 89 ? -11.204 -1.885 16.113 1.00 89.19 89 GLU A O 1
ATOM 716 N N . LYS A 1 90 ? -9.328 -3.111 16.357 1.00 87.25 90 LYS A N 1
ATOM 717 C CA . LYS A 1 90 ? -9.919 -4.299 17.000 1.00 87.25 90 LYS A CA 1
ATOM 718 C C . LYS A 1 90 ? -10.957 -5.010 16.119 1.00 87.25 90 LYS A C 1
ATOM 720 O O . LYS A 1 90 ? -11.869 -5.659 16.628 1.00 87.25 90 LYS A O 1
ATOM 725 N N . ASN A 1 91 ? -10.804 -4.911 14.798 1.00 87.00 91 ASN A N 1
ATOM 726 C CA . ASN A 1 91 ? -11.639 -5.553 13.781 1.00 87.00 91 ASN A CA 1
ATOM 727 C C . ASN A 1 91 ? -10.767 -6.329 12.771 1.00 87.00 91 ASN A C 1
ATOM 729 O O . ASN A 1 91 ? -10.779 -6.016 11.580 1.00 87.00 91 ASN A O 1
ATOM 733 N N . PRO A 1 92 ? -9.984 -7.327 13.217 1.00 84.00 92 PRO A N 1
ATOM 734 C CA . PRO A 1 92 ? -9.055 -8.046 12.352 1.00 84.00 92 PRO A CA 1
ATOM 735 C C . PRO A 1 92 ? -9.773 -8.657 11.137 1.00 84.00 92 PRO A C 1
ATOM 737 O O . PRO A 1 92 ? -10.799 -9.338 11.244 1.00 84.00 92 PRO A O 1
ATOM 740 N N . GLY A 1 93 ? -9.218 -8.393 9.955 1.00 78.06 93 GLY A N 1
ATOM 741 C CA . GLY A 1 93 ? -9.686 -8.945 8.689 1.00 78.06 93 GLY A CA 1
ATOM 742 C C . GLY A 1 93 ? -9.030 -10.287 8.372 1.00 78.06 93 GLY A C 1
ATOM 743 O O . GLY A 1 93 ? -7.822 -10.447 8.534 1.00 78.06 93 GLY A O 1
ATOM 744 N N . MET A 1 94 ? -9.819 -11.236 7.866 1.00 79.06 94 MET A N 1
ATOM 745 C CA . MET A 1 94 ? -9.328 -12.501 7.306 1.00 79.06 94 MET A CA 1
ATOM 746 C C . MET A 1 94 ? -9.328 -12.428 5.775 1.00 79.06 94 MET A C 1
ATOM 748 O O . MET A 1 94 ? -10.138 -11.710 5.192 1.00 79.06 94 MET A O 1
ATOM 752 N N . GLY A 1 95 ? -8.453 -13.203 5.129 1.00 85.12 95 GLY A N 1
ATOM 753 C CA . GLY A 1 95 ? -8.320 -13.247 3.669 1.00 85.12 95 GLY A CA 1
ATOM 754 C C . GLY A 1 95 ? -7.255 -12.296 3.109 1.00 85.12 95 GLY A C 1
ATOM 755 O O . GLY A 1 95 ? -6.432 -11.763 3.857 1.00 85.12 95 GLY A O 1
ATOM 756 N N . HIS A 1 96 ? -7.267 -12.139 1.782 1.00 85.50 96 HIS A N 1
ATOM 757 C CA . HIS A 1 96 ? -6.239 -11.433 0.995 1.00 85.50 96 HIS A CA 1
ATOM 758 C C . HIS A 1 96 ? -6.828 -10.446 -0.029 1.00 85.50 96 HIS A C 1
ATOM 760 O O . HIS A 1 96 ? -6.096 -9.850 -0.812 1.00 85.50 96 HIS A O 1
ATOM 766 N N . ASP A 1 97 ? -8.156 -10.305 -0.073 1.00 90.50 97 ASP A N 1
ATOM 767 C CA . ASP A 1 97 ? -8.829 -9.429 -1.032 1.00 90.50 97 ASP A CA 1
ATOM 768 C C . ASP A 1 97 ? -8.718 -7.970 -0.561 1.00 90.50 97 ASP A C 1
ATOM 770 O O . ASP A 1 97 ? -9.311 -7.595 0.452 1.00 90.50 97 ASP A O 1
ATOM 774 N N . LEU A 1 98 ? -7.923 -7.161 -1.270 1.00 92.00 98 LEU A N 1
ATOM 775 C CA . LEU A 1 98 ? -7.637 -5.779 -0.856 1.00 92.00 98 LEU A CA 1
ATOM 776 C C . LEU A 1 98 ? -8.885 -4.890 -0.829 1.00 92.00 98 LEU A C 1
ATOM 778 O O . LEU A 1 98 ? -8.961 -4.000 0.012 1.00 92.00 98 LEU A O 1
ATOM 782 N N . GLU A 1 99 ? -9.849 -5.129 -1.722 1.00 93.62 99 GLU A N 1
ATOM 783 C CA . GLU A 1 99 ? -11.111 -4.381 -1.786 1.00 93.62 99 GLU A CA 1
ATOM 784 C C . GLU A 1 99 ? -11.917 -4.646 -0.510 1.00 93.62 99 GLU A C 1
ATOM 786 O O . GLU A 1 99 ? -12.242 -3.723 0.233 1.00 93.62 99 GLU A O 1
ATOM 791 N N . GLN A 1 100 ? -12.103 -5.924 -0.171 1.00 93.06 100 GLN A N 1
ATOM 792 C CA . GLN A 1 100 ? -12.824 -6.316 1.043 1.00 93.06 100 GLN A CA 1
ATOM 793 C C . GLN A 1 100 ? -12.122 -5.869 2.327 1.00 93.06 100 GLN A C 1
ATOM 795 O O . GLN A 1 100 ? -12.784 -5.509 3.298 1.00 93.06 100 GLN A O 1
ATOM 800 N N . LEU A 1 101 ? -10.789 -5.927 2.372 1.00 94.19 101 LEU A N 1
ATOM 801 C CA . LEU A 1 101 ? -10.034 -5.481 3.541 1.00 94.19 101 LEU A CA 1
ATOM 802 C C . LEU A 1 101 ? -10.158 -3.963 3.726 1.00 94.19 101 LEU A C 1
ATOM 804 O O . LEU A 1 101 ? -10.410 -3.519 4.844 1.00 94.19 101 LEU A O 1
ATOM 808 N N . PHE A 1 102 ? -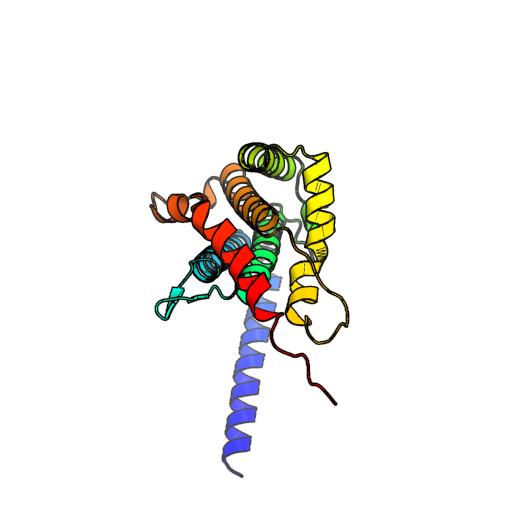10.017 -3.183 2.650 1.00 95.75 102 PHE A N 1
ATOM 809 C CA . PHE A 1 102 ? -10.093 -1.722 2.704 1.00 95.75 102 PHE A CA 1
ATOM 810 C C . PHE A 1 102 ? -11.493 -1.234 3.097 1.00 95.75 102 PHE A C 1
ATOM 812 O O . PHE A 1 102 ? -11.619 -0.379 3.974 1.00 95.75 102 PHE A O 1
ATOM 819 N N . ASP A 1 103 ? -12.540 -1.847 2.539 1.00 94.81 103 ASP A N 1
ATOM 820 C CA . ASP A 1 103 ? -13.936 -1.528 2.862 1.00 94.81 103 ASP A CA 1
ATOM 821 C C . ASP A 1 103 ? -14.285 -1.793 4.336 1.00 94.81 103 ASP A C 1
ATOM 823 O O . ASP A 1 103 ? -15.183 -1.156 4.891 1.00 94.81 103 ASP A O 1
ATOM 827 N N . ARG A 1 104 ? -13.575 -2.720 4.997 1.00 94.50 104 ARG A N 1
ATOM 828 C CA . ARG A 1 104 ? -13.777 -3.042 6.420 1.00 94.50 104 ARG A CA 1
ATOM 829 C C . ARG A 1 104 ? -13.108 -2.062 7.381 1.00 94.50 104 ARG A C 1
ATOM 831 O O . ARG A 1 104 ? -13.482 -2.059 8.556 1.00 94.50 104 ARG A O 1
ATOM 838 N N . SER A 1 105 ? -12.124 -1.288 6.927 1.00 93.06 105 SER A N 1
ATOM 839 C CA . SER A 1 105 ? -11.449 -0.291 7.765 1.00 93.06 105 SER A CA 1
ATOM 840 C C . SER A 1 105 ? -12.384 0.870 8.098 1.00 93.06 105 SER A C 1
ATOM 842 O O . SER A 1 105 ? -13.339 1.137 7.369 1.00 93.06 105 SER A O 1
ATOM 844 N N . LYS A 1 106 ? -12.119 1.603 9.182 1.00 94.31 106 LYS A N 1
ATOM 845 C CA . LYS A 1 106 ? -12.924 2.786 9.523 1.00 94.31 106 LYS A CA 1
ATOM 846 C C . LYS A 1 106 ? -12.855 3.862 8.440 1.00 94.31 106 LYS A C 1
ATOM 848 O O . LYS A 1 106 ? -11.843 4.039 7.761 1.00 94.31 106 LYS A O 1
ATOM 853 N N . LYS A 1 107 ? -13.929 4.653 8.347 1.00 94.62 107 LYS A N 1
ATOM 854 C CA . LYS A 1 107 ? -14.064 5.735 7.365 1.00 94.62 107 LYS A CA 1
ATOM 855 C C . LYS A 1 107 ? -12.924 6.756 7.441 1.00 94.62 107 LYS A C 1
ATOM 857 O O . LYS A 1 107 ? -12.424 7.159 6.398 1.00 94.62 107 LYS A O 1
ATOM 862 N N . ASP A 1 108 ? -12.460 7.088 8.645 1.00 94.31 108 ASP A N 1
ATOM 863 C CA . ASP A 1 108 ? -11.356 8.036 8.850 1.00 94.31 108 ASP A CA 1
ATOM 864 C C . ASP A 1 108 ? -10.051 7.550 8.195 1.00 94.31 108 ASP A C 1
ATOM 866 O O . ASP A 1 108 ? -9.359 8.322 7.531 1.00 94.31 108 ASP A O 1
ATOM 870 N N . PHE A 1 109 ? -9.747 6.248 8.296 1.00 94.81 109 PHE A N 1
ATOM 871 C CA . PHE A 1 109 ? -8.622 5.640 7.581 1.00 94.81 109 PHE A CA 1
ATOM 872 C C . PHE A 1 109 ? -8.821 5.697 6.069 1.00 94.81 109 PHE A C 1
ATOM 874 O O . PHE A 1 109 ? -7.932 6.146 5.346 1.00 94.81 109 PHE A O 1
ATOM 881 N N . GLN A 1 110 ? -9.993 5.283 5.584 1.00 96.44 110 GLN A N 1
ATOM 882 C CA . GLN A 1 110 ? -10.292 5.291 4.151 1.00 96.44 110 GLN A CA 1
ATOM 883 C C . GLN A 1 110 ? -10.179 6.702 3.551 1.00 96.44 110 GLN A C 1
ATOM 885 O O . GLN A 1 110 ? -9.676 6.862 2.436 1.00 96.44 110 GLN A O 1
ATOM 890 N N . ASP A 1 111 ? -10.592 7.730 4.294 1.00 96.25 111 ASP A N 1
ATOM 891 C CA . ASP A 1 111 ? -10.502 9.132 3.886 1.00 96.25 111 ASP A CA 1
ATOM 892 C C . ASP A 1 111 ? -9.068 9.648 3.904 1.00 96.25 111 ASP A C 1
ATOM 894 O O . ASP A 1 111 ? -8.640 10.297 2.945 1.00 96.25 111 ASP A O 1
ATOM 898 N N . ALA A 1 112 ? -8.292 9.318 4.939 1.00 95.50 112 ALA A N 1
ATOM 899 C CA . ALA A 1 112 ? -6.871 9.642 4.991 1.00 95.50 112 ALA A CA 1
ATOM 900 C C . ALA A 1 112 ? -6.127 9.050 3.783 1.00 95.50 112 ALA A C 1
ATOM 902 O O . ALA A 1 112 ? -5.419 9.770 3.072 1.00 95.50 112 ALA A O 1
ATOM 903 N N . VAL A 1 113 ? -6.359 7.768 3.491 1.00 96.81 113 VAL A N 1
ATOM 904 C CA . VAL A 1 113 ? -5.770 7.068 2.343 1.00 96.81 113 VAL A CA 1
ATOM 905 C C . VAL A 1 113 ? -6.243 7.682 1.027 1.00 96.81 113 VAL A C 1
ATOM 907 O O . VAL A 1 113 ? -5.417 7.961 0.161 1.00 96.81 113 VAL A O 1
ATOM 910 N N . SER A 1 114 ? -7.540 7.964 0.880 1.00 97.31 114 SER A N 1
ATOM 911 C CA . SER A 1 114 ? -8.105 8.583 -0.328 1.00 97.31 114 SER A CA 1
ATOM 912 C C . SER A 1 114 ? -7.495 9.951 -0.620 1.00 97.31 114 SER A C 1
ATOM 914 O O . SER A 1 114 ? -7.106 10.229 -1.753 1.00 97.31 114 SER A O 1
ATOM 916 N N . ASN A 1 115 ? -7.358 10.798 0.401 1.00 96.94 115 ASN A N 1
ATOM 917 C CA . ASN A 1 115 ? -6.772 12.129 0.263 1.00 96.94 115 ASN A CA 1
ATOM 918 C C . ASN A 1 115 ? -5.298 12.053 -0.147 1.00 96.94 115 ASN A C 1
ATOM 920 O O . ASN A 1 115 ? -4.848 12.774 -1.039 1.00 96.94 115 ASN A O 1
ATOM 924 N N . LYS A 1 116 ? -4.546 11.144 0.476 1.00 95.31 116 LYS A N 1
ATOM 925 C CA . LYS A 1 116 ? -3.141 10.889 0.153 1.00 95.31 116 LYS A CA 1
ATOM 926 C C . LYS A 1 116 ? -2.959 10.305 -1.245 1.00 95.31 116 LYS A C 1
ATOM 928 O O . LYS A 1 116 ? -2.023 10.683 -1.950 1.00 95.31 116 LYS A O 1
ATOM 933 N N . TYR A 1 117 ? -3.879 9.453 -1.676 1.00 96.44 117 TYR A N 1
ATOM 934 C CA . TYR A 1 117 ? -3.881 8.890 -3.017 1.00 96.44 117 TYR A CA 1
ATOM 935 C C . TYR A 1 117 ? -4.179 9.947 -4.081 1.00 96.44 117 TYR A C 1
ATOM 937 O O . TYR A 1 117 ? -3.466 10.031 -5.085 1.00 96.44 117 TYR A O 1
ATOM 945 N N . LEU A 1 118 ? -5.172 10.805 -3.829 1.00 96.62 118 LEU A N 1
ATOM 946 C CA . LEU A 1 118 ? -5.514 11.939 -4.685 1.00 96.62 118 LEU A CA 1
ATOM 947 C C . LEU A 1 118 ? -4.320 12.881 -4.863 1.00 96.62 118 LEU A C 1
ATOM 949 O O . LEU A 1 118 ? -4.001 13.246 -5.989 1.00 96.62 118 LEU A O 1
ATOM 953 N N . GLN A 1 119 ? -3.609 13.217 -3.785 1.00 94.44 119 GLN A N 1
ATOM 954 C CA . GLN A 1 119 ? -2.415 14.072 -3.850 1.00 94.44 119 GLN A CA 1
ATOM 955 C C . GLN A 1 119 ? -1.300 13.480 -4.726 1.00 94.44 119 GLN A C 1
ATOM 957 O O . GLN A 1 119 ? -0.582 14.225 -5.388 1.00 94.44 119 GLN A O 1
ATOM 962 N N . ARG A 1 120 ? -1.153 12.149 -4.743 1.00 93.00 120 ARG A N 1
ATOM 963 C CA . ARG A 1 120 ? -0.103 11.450 -5.504 1.00 93.00 120 ARG A CA 1
ATOM 964 C C . ARG A 1 120 ? -0.454 11.216 -6.967 1.00 93.00 120 ARG A C 1
ATOM 966 O O . ARG A 1 120 ? 0.434 11.189 -7.812 1.00 93.00 120 ARG A O 1
ATOM 973 N N . THR A 1 121 ? -1.730 10.986 -7.256 1.00 94.50 121 THR A N 1
ATOM 974 C CA . THR A 1 121 ? -2.171 10.452 -8.555 1.00 94.50 121 THR A CA 1
ATOM 975 C C . THR A 1 121 ? -3.126 11.374 -9.303 1.00 94.50 121 THR A C 1
ATOM 977 O O . THR A 1 121 ? -3.385 11.142 -10.481 1.00 94.50 121 THR A O 1
ATOM 980 N N . ASN A 1 122 ? -3.658 12.400 -8.632 1.00 94.81 122 ASN A N 1
ATOM 981 C CA . ASN A 1 122 ? -4.773 13.224 -9.094 1.00 94.81 122 ASN A CA 1
ATOM 982 C C . ASN A 1 122 ? -6.055 12.413 -9.395 1.00 94.81 122 ASN A C 1
ATOM 984 O O . ASN A 1 122 ? -6.875 12.824 -10.214 1.00 94.81 122 ASN A O 1
ATOM 988 N N . ARG A 1 123 ? -6.221 11.251 -8.745 1.00 96.38 123 ARG A N 1
ATOM 989 C CA . ARG A 1 123 ? -7.386 10.362 -8.885 1.00 96.38 123 ARG A CA 1
ATOM 990 C C . ARG A 1 123 ? -8.252 10.426 -7.634 1.00 96.38 123 ARG A C 1
ATOM 992 O O . ARG A 1 123 ? -7.747 10.337 -6.518 1.00 96.38 123 ARG A O 1
ATOM 999 N N . ASN A 1 124 ? -9.556 10.604 -7.813 1.00 95.56 124 ASN A N 1
ATOM 1000 C CA . ASN A 1 124 ? -10.498 10.758 -6.698 1.00 95.56 124 ASN A CA 1
ATOM 1001 C C . ASN A 1 124 ? -10.837 9.415 -6.015 1.00 95.56 124 ASN A C 1
ATOM 1003 O O . ASN A 1 124 ? -10.449 8.349 -6.488 1.00 95.56 124 ASN A O 1
ATOM 1007 N N . SER A 1 125 ? -11.612 9.442 -4.923 1.00 92.88 125 SER A N 1
ATOM 1008 C CA . SER A 1 125 ? -11.984 8.230 -4.170 1.00 92.88 125 SER A CA 1
ATOM 1009 C C . SER A 1 125 ? -12.692 7.163 -5.012 1.00 92.88 125 SER A C 1
ATOM 1011 O O . SER A 1 125 ? -12.450 5.977 -4.819 1.00 92.88 125 SER A O 1
ATOM 1013 N N . LYS A 1 126 ? -13.538 7.546 -5.978 1.00 94.94 126 LYS A N 1
ATOM 1014 C CA . LYS A 1 126 ? -14.212 6.576 -6.860 1.00 94.94 126 LYS A CA 1
ATOM 1015 C C . LYS A 1 126 ? -13.208 5.872 -7.772 1.00 94.94 126 LYS A C 1
ATOM 1017 O O . LYS A 1 126 ? -13.315 4.673 -8.015 1.00 94.94 126 LYS A O 1
ATOM 1022 N N . GLU A 1 127 ? -12.241 6.622 -8.284 1.00 96.25 127 GLU A N 1
ATOM 1023 C CA . GLU A 1 127 ? -11.160 6.073 -9.094 1.00 96.25 127 GLU A CA 1
ATOM 1024 C C . GLU A 1 127 ? -10.224 5.186 -8.273 1.00 96.25 127 GLU A C 1
ATOM 1026 O O . GLU A 1 127 ? -9.866 4.116 -8.752 1.00 96.25 127 GLU A O 1
ATOM 1031 N N . LEU A 1 128 ? -9.911 5.570 -7.030 1.00 96.00 128 LEU A N 1
ATOM 1032 C CA . LEU A 1 128 ? -9.173 4.727 -6.090 1.00 96.00 128 LEU A CA 1
ATOM 1033 C C . LEU A 1 128 ? -9.866 3.373 -5.901 1.00 96.00 128 LEU A C 1
ATOM 1035 O O . LEU A 1 128 ? -9.213 2.348 -6.041 1.00 96.00 128 LEU A O 1
ATOM 1039 N N . LEU A 1 129 ? -11.179 3.342 -5.651 1.00 94.44 129 LEU A N 1
ATOM 1040 C CA . LEU A 1 129 ? -11.914 2.078 -5.504 1.00 94.44 129 LEU A CA 1
ATOM 1041 C C . LEU A 1 129 ? -11.826 1.215 -6.770 1.00 94.44 129 LEU A C 1
ATOM 1043 O O . LEU A 1 129 ? -11.584 0.013 -6.690 1.00 94.44 129 LEU A O 1
ATOM 1047 N N . SER A 1 130 ? -11.938 1.831 -7.951 1.00 93.75 130 SER A N 1
ATOM 1048 C CA . SER A 1 130 ? -11.733 1.125 -9.221 1.00 93.75 130 SER A CA 1
ATOM 1049 C C . SER A 1 130 ? -10.309 0.579 -9.369 1.00 93.75 130 SER A C 1
ATOM 1051 O O . SER A 1 130 ? -10.119 -0.460 -10.001 1.00 93.75 130 SER A O 1
ATOM 1053 N N . ASP A 1 131 ? -9.309 1.277 -8.836 1.00 94.19 131 ASP A N 1
ATOM 1054 C CA . ASP A 1 131 ? -7.916 0.844 -8.878 1.00 94.19 131 ASP A CA 1
ATOM 1055 C C . ASP A 1 131 ? -7.666 -0.295 -7.876 1.00 94.19 131 ASP A C 1
ATOM 1057 O O . ASP A 1 131 ? -7.071 -1.303 -8.250 1.00 94.19 131 ASP A O 1
ATOM 1061 N N . ILE A 1 132 ? -8.201 -0.206 -6.653 1.00 93.50 132 ILE A N 1
ATOM 1062 C CA . ILE A 1 132 ? -8.155 -1.281 -5.646 1.00 93.50 132 ILE A CA 1
ATOM 1063 C C . ILE A 1 132 ? -8.819 -2.549 -6.189 1.00 93.50 132 ILE A C 1
ATOM 1065 O O . ILE A 1 132 ? -8.243 -3.631 -6.084 1.00 93.50 132 ILE A O 1
ATOM 1069 N N . ALA A 1 133 ? -9.974 -2.427 -6.848 1.00 90.25 133 ALA A N 1
ATOM 1070 C CA . ALA A 1 133 ? -10.648 -3.555 -7.489 1.00 90.25 133 ALA A CA 1
ATOM 1071 C C . ALA A 1 133 ? -9.778 -4.234 -8.566 1.00 90.25 133 ALA A C 1
ATOM 1073 O O . ALA A 1 133 ? -9.894 -5.442 -8.777 1.00 90.25 133 ALA A O 1
ATOM 1074 N N . ALA A 1 134 ? -8.878 -3.488 -9.219 1.00 87.69 134 ALA A N 1
ATOM 1075 C CA . ALA A 1 134 ? -7.893 -4.036 -10.152 1.00 87.69 134 ALA A CA 1
ATOM 1076 C C . ALA A 1 134 ? -6.666 -4.654 -9.449 1.00 87.69 134 ALA A C 1
ATOM 1078 O O . ALA A 1 134 ? -5.974 -5.477 -10.043 1.00 87.69 134 ALA A O 1
ATOM 1079 N N . PHE A 1 135 ? -6.388 -4.281 -8.196 1.00 87.81 135 PHE A N 1
ATOM 1080 C CA . PHE A 1 135 ? -5.284 -4.819 -7.390 1.00 87.81 135 PHE A CA 1
ATOM 1081 C C . PHE A 1 135 ? -5.704 -5.963 -6.468 1.00 87.81 135 PHE A C 1
ATOM 1083 O O . PHE A 1 135 ? -4.849 -6.655 -5.930 1.00 87.81 135 PHE A O 1
ATOM 1090 N N . LYS A 1 136 ? -7.002 -6.197 -6.268 1.00 84.06 136 LYS A N 1
ATOM 1091 C CA . LYS A 1 136 ? -7.508 -7.041 -5.174 1.00 84.06 136 LYS A CA 1
ATOM 1092 C C . LYS A 1 136 ? -6.938 -8.452 -5.080 1.00 84.06 136 LYS A C 1
ATOM 1094 O O . LYS A 1 136 ? -6.929 -9.023 -3.998 1.00 84.06 136 LYS A O 1
ATOM 1099 N N . LYS A 1 137 ? -6.478 -9.018 -6.198 1.00 79.75 137 LYS A N 1
ATOM 1100 C CA . LYS A 1 137 ? -5.865 -10.351 -6.273 1.00 79.75 137 LYS A CA 1
ATOM 1101 C C . LYS A 1 137 ? -4.444 -10.324 -6.824 1.00 79.75 137 LYS A C 1
ATOM 1103 O O . LYS A 1 137 ? -3.897 -11.388 -7.099 1.00 79.75 137 LYS A O 1
ATOM 1108 N N . SER A 1 138 ? -3.816 -9.152 -6.933 1.00 80.62 138 SER A N 1
ATOM 1109 C CA . SER A 1 138 ? -2.495 -9.019 -7.549 1.00 80.62 138 SER A CA 1
ATOM 1110 C C . SER A 1 138 ? -1.439 -9.873 -6.849 1.00 80.62 138 SER A C 1
ATOM 1112 O O . SER A 1 138 ? -0.601 -10.460 -7.523 1.00 80.62 138 SER A O 1
ATOM 1114 N N . PHE A 1 139 ? -1.514 -10.048 -5.526 1.00 80.81 139 PHE A N 1
ATOM 1115 C CA . PHE A 1 139 ? -0.615 -10.961 -4.814 1.00 80.81 139 PHE A CA 1
ATOM 1116 C C . PHE A 1 139 ? -0.717 -12.412 -5.317 1.00 80.81 139 PHE A C 1
ATOM 1118 O O . PHE A 1 139 ? 0.300 -13.052 -5.573 1.00 80.81 139 PHE A O 1
ATOM 1125 N N . VAL A 1 140 ? -1.934 -12.936 -5.482 1.00 79.25 140 VAL A N 1
ATOM 1126 C CA . VAL A 1 140 ? -2.166 -14.318 -5.931 1.00 79.25 140 VAL A CA 1
ATOM 1127 C C . VAL A 1 140 ? -1.869 -14.451 -7.422 1.00 79.25 140 VAL A C 1
ATOM 1129 O O . VAL A 1 140 ? -1.139 -15.347 -7.832 1.00 79.25 140 VAL A O 1
ATOM 1132 N N . GLU A 1 141 ? -2.394 -13.535 -8.230 1.00 82.00 141 GLU A N 1
ATOM 1133 C CA . GLU A 1 141 ? -2.285 -13.573 -9.690 1.00 82.00 141 GLU A CA 1
ATOM 1134 C C . GLU A 1 141 ? -0.835 -13.468 -10.166 1.00 82.00 141 GLU A C 1
ATOM 1136 O O . GLU A 1 141 ? -0.428 -14.203 -11.061 1.00 82.00 141 GLU A O 1
ATOM 1141 N N . TRP A 1 142 ? -0.022 -12.613 -9.539 1.00 82.38 142 TRP A N 1
ATOM 1142 C CA . TRP A 1 142 ? 1.375 -12.442 -9.941 1.00 82.38 142 TRP A CA 1
ATOM 1143 C C . TRP A 1 142 ? 2.303 -13.543 -9.424 1.00 82.38 142 TRP A C 1
ATOM 1145 O O . TRP A 1 142 ? 3.348 -13.778 -10.029 1.00 82.38 142 TRP A O 1
ATOM 1155 N N . ARG A 1 143 ? 1.926 -14.256 -8.354 1.00 80.38 143 ARG A N 1
ATOM 1156 C CA . ARG A 1 143 ? 2.654 -15.455 -7.899 1.00 80.38 143 ARG A CA 1
ATOM 1157 C C . ARG A 1 143 ? 2.506 -16.623 -8.868 1.00 80.38 143 ARG A C 1
ATOM 1159 O O . ARG A 1 143 ? 3.461 -17.368 -9.052 1.00 80.38 143 ARG A O 1
ATOM 1166 N N . TYR A 1 144 ? 1.342 -16.742 -9.498 1.00 80.12 144 TYR A N 1
ATOM 1167 C CA . TYR A 1 144 ? 1.010 -17.808 -10.445 1.00 80.12 144 TYR A CA 1
ATOM 1168 C C . TYR A 1 144 ? 0.944 -17.290 -11.886 1.00 80.12 144 TYR A C 1
ATOM 1170 O O . TYR A 1 144 ? 0.192 -17.808 -12.705 1.00 80.12 144 TYR A O 1
ATOM 1178 N N . LEU A 1 145 ? 1.739 -16.260 -12.210 1.00 76.88 145 LEU A N 1
ATOM 1179 C CA . LEU A 1 145 ? 1.734 -15.588 -13.517 1.00 76.88 145 LEU A CA 1
ATOM 1180 C C . LEU A 1 145 ? 1.924 -16.555 -14.701 1.00 76.88 145 LEU A C 1
ATOM 1182 O O . LEU A 1 145 ? 1.465 -16.263 -15.800 1.00 76.88 145 LEU A O 1
ATOM 1186 N N . TYR A 1 146 ? 2.6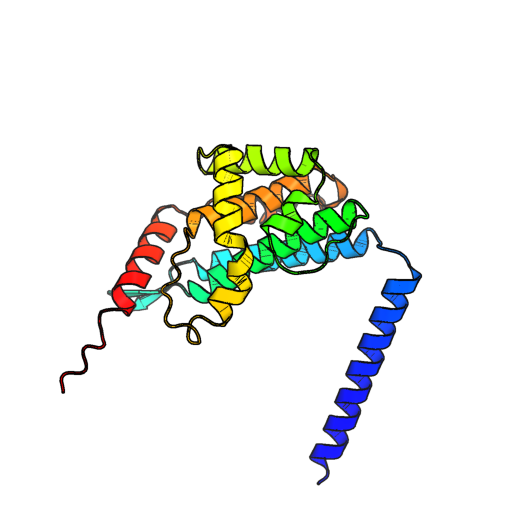02 -17.682 -14.480 1.00 74.31 146 TYR A N 1
ATOM 1187 C CA . TYR A 1 146 ? 2.886 -18.690 -15.505 1.00 74.31 146 TYR A CA 1
ATOM 1188 C C . TYR A 1 146 ? 1.860 -19.830 -15.562 1.00 74.31 146 TYR A C 1
ATOM 1190 O O . TYR A 1 146 ? 1.877 -20.598 -16.518 1.00 74.31 146 TYR A O 1
ATOM 1198 N N . ASP A 1 147 ? 0.940 -19.908 -14.597 1.00 72.94 147 ASP A N 1
ATOM 1199 C CA . ASP A 1 147 ? -0.088 -20.958 -14.533 1.00 72.94 147 ASP A CA 1
ATOM 1200 C C . ASP A 1 147 ? -1.373 -20.550 -15.272 1.00 72.94 147 ASP A C 1
ATOM 1202 O O . ASP A 1 147 ? -2.312 -21.331 -15.419 1.00 72.94 147 ASP A O 1
ATOM 1206 N N . VAL A 1 148 ? -1.436 -19.300 -15.733 1.00 62.09 148 VAL A N 1
ATOM 1207 C CA . VAL A 1 148 ? -2.595 -18.708 -16.398 1.00 62.09 148 VAL A CA 1
ATOM 1208 C C . VAL A 1 148 ? -2.145 -18.122 -17.729 1.00 62.09 148 VAL A C 1
ATOM 1210 O O . VAL A 1 148 ? -1.289 -17.245 -17.764 1.00 62.09 148 VAL A O 1
ATOM 1213 N N . GLU A 1 149 ? -2.794 -18.501 -18.832 1.00 59.06 149 GLU A N 1
ATOM 1214 C CA . GLU A 1 149 ? -2.567 -17.923 -20.176 1.00 59.06 149 GLU A CA 1
ATOM 1215 C C . GLU A 1 149 ? -2.933 -16.421 -20.277 1.00 59.06 149 GLU A C 1
ATOM 1217 O O . GLU A 1 149 ? -2.960 -15.820 -21.354 1.00 59.06 149 GLU A O 1
ATOM 1222 N N . LYS A 1 150 ? -3.244 -15.774 -19.149 1.00 64.19 150 LYS A N 1
ATOM 1223 C CA . LYS A 1 150 ? -3.688 -14.387 -19.081 1.00 64.19 150 LYS A CA 1
ATOM 1224 C C . LYS A 1 150 ? -2.501 -13.443 -18.960 1.00 64.19 150 LYS A C 1
ATOM 1226 O O . LYS A 1 150 ? -1.659 -13.547 -18.075 1.00 64.19 150 LYS A O 1
ATOM 1231 N N . ARG A 1 151 ? -2.489 -12.422 -19.819 1.00 64.81 151 ARG A N 1
ATOM 1232 C CA . ARG A 1 151 ? -1.607 -11.266 -19.647 1.00 64.81 151 ARG A CA 1
ATOM 1233 C C . ARG A 1 151 ? -2.186 -10.362 -18.563 1.00 64.81 151 ARG A C 1
ATOM 1235 O O . ARG A 1 151 ? -3.145 -9.638 -18.814 1.00 64.81 151 ARG A O 1
ATOM 1242 N N . TYR A 1 152 ? -1.586 -10.380 -17.379 1.00 70.06 152 TYR A N 1
ATOM 1243 C CA . TYR A 1 152 ? -1.890 -9.401 -16.342 1.00 70.06 152 TYR A CA 1
ATOM 1244 C C . TYR A 1 152 ? -1.209 -8.076 -16.678 1.00 70.06 152 TYR A C 1
ATOM 1246 O O . TYR A 1 152 ? -0.004 -8.024 -16.922 1.00 70.06 152 TYR A O 1
ATOM 1254 N N . ASN A 1 153 ? -1.995 -7.004 -16.718 1.00 72.00 153 ASN A N 1
ATOM 1255 C CA . ASN A 1 153 ? -1.481 -5.646 -16.790 1.00 72.00 153 ASN A CA 1
ATOM 1256 C C . ASN A 1 153 ? -1.813 -4.965 -15.467 1.00 72.00 153 ASN A C 1
ATOM 1258 O O . ASN A 1 153 ? -2.983 -4.860 -15.101 1.00 72.00 153 ASN A O 1
ATOM 1262 N N . ILE A 1 154 ? -0.783 -4.529 -14.748 1.00 82.69 154 ILE A N 1
ATOM 1263 C CA . ILE A 1 15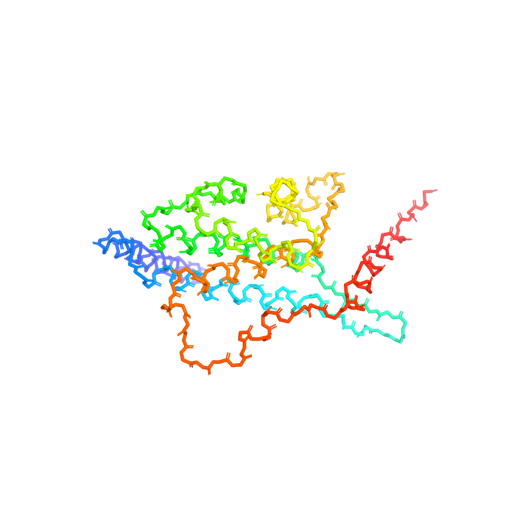4 ? -0.945 -3.775 -13.514 1.00 82.69 154 ILE A CA 1
ATOM 1264 C C . ILE A 1 154 ? -0.300 -2.408 -13.673 1.00 82.69 154 ILE A C 1
ATOM 1266 O O . ILE A 1 154 ? 0.842 -2.270 -14.112 1.00 82.69 154 ILE A O 1
ATOM 1270 N N . ARG A 1 155 ? -1.043 -1.370 -13.287 1.00 89.06 155 ARG A N 1
ATOM 1271 C CA . ARG A 1 155 ? -0.534 0.001 -13.259 1.00 89.06 155 ARG A CA 1
ATOM 1272 C C . ARG A 1 155 ? 0.352 0.157 -12.028 1.00 89.06 155 ARG A C 1
ATOM 1274 O O . ARG A 1 155 ? -0.103 0.615 -10.986 1.00 89.06 155 ARG A O 1
ATOM 1281 N N . LEU A 1 156 ? 1.614 -0.249 -12.155 1.00 89.69 156 LEU A N 1
ATOM 1282 C CA . LEU A 1 156 ? 2.589 -0.303 -11.063 1.00 89.69 156 LEU A CA 1
ATOM 1283 C C . LEU A 1 156 ? 2.688 1.011 -10.273 1.00 89.69 156 LEU A C 1
ATOM 1285 O O . LEU A 1 156 ? 2.693 0.990 -9.046 1.00 89.69 156 LEU A O 1
ATOM 1289 N N . PHE A 1 157 ? 2.706 2.153 -10.968 1.00 91.12 157 PHE A N 1
ATOM 1290 C CA . PHE A 1 157 ? 2.706 3.474 -10.333 1.00 91.12 157 PHE A CA 1
ATOM 1291 C C . PHE A 1 157 ? 1.511 3.675 -9.388 1.00 91.12 157 PHE A C 1
ATOM 1293 O O . PHE A 1 157 ? 1.667 4.208 -8.290 1.00 91.12 157 PHE A O 1
ATOM 1300 N N . LEU A 1 158 ? 0.325 3.218 -9.792 1.00 94.44 158 LEU A N 1
ATOM 1301 C CA . LEU A 1 158 ? -0.890 3.333 -8.992 1.00 94.44 158 LEU A CA 1
ATOM 1302 C C . LEU A 1 158 ? -0.881 2.372 -7.801 1.00 94.44 158 LEU A C 1
ATOM 1304 O O . LEU A 1 158 ? -1.329 2.762 -6.728 1.00 94.44 158 LEU A O 1
ATOM 1308 N N . LEU A 1 159 ? -0.330 1.163 -7.958 1.00 94.81 159 LEU A N 1
ATOM 1309 C CA . LEU A 1 159 ? -0.164 0.222 -6.847 1.00 94.81 159 LEU A CA 1
ATOM 1310 C C . LEU A 1 159 ? 0.829 0.758 -5.802 1.00 94.81 159 LEU A C 1
ATOM 1312 O O . LEU A 1 159 ? 0.533 0.741 -4.611 1.00 94.81 159 LEU A O 1
ATOM 1316 N N . LEU A 1 160 ? 1.973 1.295 -6.237 1.00 94.75 160 LEU A N 1
ATOM 1317 C CA . LEU A 1 160 ? 2.935 1.946 -5.343 1.00 94.75 160 LEU A CA 1
ATOM 1318 C C . LEU A 1 160 ? 2.313 3.152 -4.632 1.00 94.75 160 LEU A C 1
ATOM 1320 O O . LEU A 1 160 ? 2.449 3.293 -3.418 1.00 94.75 160 LEU A O 1
ATOM 1324 N N . SER A 1 161 ? 1.601 4.003 -5.376 1.00 95.12 161 SER A N 1
ATOM 1325 C CA . SER A 1 161 ? 0.925 5.172 -4.805 1.00 95.12 161 SER A CA 1
ATOM 1326 C C . SER A 1 161 ? -0.126 4.769 -3.773 1.00 95.12 161 SER A C 1
ATOM 1328 O O . SER A 1 161 ? -0.306 5.471 -2.776 1.00 95.12 161 SER A O 1
ATOM 1330 N N . PHE A 1 162 ? -0.798 3.633 -3.980 1.00 96.88 162 PHE A N 1
ATOM 1331 C CA . PHE A 1 162 ? -1.738 3.074 -3.016 1.00 96.88 162 PHE A CA 1
ATOM 1332 C C . PHE A 1 162 ? -1.017 2.607 -1.748 1.00 96.88 162 PHE A C 1
ATOM 1334 O O . PHE A 1 162 ? -1.375 3.065 -0.666 1.00 96.88 162 PHE A O 1
ATOM 1341 N N . ALA A 1 163 ? 0.057 1.821 -1.871 1.00 96.88 163 ALA A N 1
ATOM 1342 C CA . ALA A 1 163 ? 0.859 1.367 -0.730 1.00 96.88 163 ALA A CA 1
ATOM 1343 C C . ALA A 1 163 ? 1.399 2.536 0.118 1.00 96.88 163 ALA A C 1
ATOM 1345 O O . ALA A 1 163 ? 1.269 2.540 1.339 1.00 96.88 163 ALA A O 1
ATOM 1346 N N . GLN A 1 164 ? 1.936 3.579 -0.524 1.00 95.31 164 GLN A N 1
ATOM 1347 C CA . GLN A 1 164 ? 2.420 4.779 0.172 1.00 95.31 164 GLN A CA 1
ATOM 1348 C C . GLN A 1 164 ? 1.292 5.578 0.842 1.00 95.31 164 GLN A C 1
ATOM 1350 O O . GLN A 1 164 ? 1.506 6.214 1.872 1.00 95.31 164 GLN A O 1
ATOM 1355 N N . SER A 1 165 ? 0.088 5.559 0.266 1.00 96.50 165 SER A N 1
ATOM 1356 C CA . SER A 1 165 ? -1.078 6.225 0.857 1.00 96.50 165 SER A CA 1
ATOM 1357 C C . SER A 1 165 ? -1.633 5.450 2.051 1.00 96.50 165 SER A C 1
ATOM 1359 O O . SER A 1 165 ? -2.052 6.078 3.017 1.00 96.50 165 SER A O 1
ATOM 1361 N N . LEU A 1 166 ? -1.579 4.114 2.020 1.00 96.69 166 LEU A N 1
ATOM 1362 C CA . LEU A 1 166 ? -1.885 3.250 3.164 1.00 96.69 166 LEU A CA 1
ATOM 1363 C C . LEU A 1 166 ? -0.912 3.489 4.321 1.00 96.69 166 LEU A C 1
ATOM 1365 O O . LEU A 1 166 ? -1.354 3.713 5.443 1.00 96.69 166 LEU A O 1
ATOM 1369 N N . PHE A 1 167 ? 0.389 3.527 4.027 1.00 94.94 167 PHE A N 1
ATOM 1370 C CA . PHE A 1 167 ? 1.427 3.876 4.996 1.00 94.94 167 PHE A CA 1
ATOM 1371 C C . PHE A 1 167 ? 1.136 5.218 5.692 1.00 94.94 167 PHE A C 1
ATOM 1373 O O . PHE A 1 167 ? 1.097 5.284 6.920 1.00 94.94 167 PHE A O 1
ATOM 1380 N N . ASP A 1 168 ? 0.859 6.279 4.924 1.00 92.62 168 ASP A N 1
ATOM 1381 C CA . ASP A 1 168 ? 0.496 7.578 5.502 1.00 92.62 168 ASP A CA 1
ATOM 1382 C C . ASP A 1 168 ? -0.813 7.519 6.298 1.00 92.62 168 ASP A C 1
ATOM 1384 O O . ASP A 1 168 ? -0.926 8.170 7.334 1.00 92.62 168 ASP A O 1
ATOM 1388 N N . GLY A 1 169 ? -1.802 6.762 5.817 1.00 94.00 169 GLY A N 1
ATOM 1389 C CA . GLY A 1 169 ? -3.075 6.566 6.504 1.00 94.00 169 GLY A CA 1
ATOM 1390 C C . GLY A 1 169 ? -2.895 5.943 7.887 1.00 94.00 169 GLY A C 1
ATOM 1391 O O . GLY A 1 169 ? -3.514 6.407 8.842 1.00 94.00 169 GLY A O 1
ATOM 1392 N N . CYS A 1 170 ? -2.009 4.950 8.014 1.00 91.69 170 CYS A N 1
ATOM 1393 C CA . CYS A 1 170 ? -1.671 4.348 9.302 1.00 91.69 170 CYS A CA 1
ATOM 1394 C C . CYS A 1 170 ? -1.045 5.393 10.233 1.00 91.69 170 CYS A C 1
ATOM 1396 O O . CYS A 1 170 ? -1.536 5.588 11.342 1.00 91.69 170 CYS A O 1
ATOM 1398 N N . LEU A 1 171 ? -0.033 6.132 9.760 1.00 88.69 171 LEU A N 1
ATOM 1399 C CA . LEU A 1 171 ? 0.647 7.160 10.559 1.00 88.69 171 LEU A CA 1
ATOM 1400 C C . LEU A 1 171 ? -0.280 8.289 11.035 1.00 88.69 171 LEU A C 1
ATOM 1402 O O . LEU A 1 171 ? -0.054 8.859 12.099 1.00 88.69 171 LEU A O 1
ATOM 1406 N N . LEU A 1 172 ? -1.300 8.644 10.250 1.00 87.00 172 LEU A N 1
ATOM 1407 C CA . LEU A 1 172 ? -2.254 9.696 10.611 1.00 87.00 172 LEU A CA 1
ATOM 1408 C C . LEU A 1 172 ? -3.273 9.250 11.666 1.00 87.00 172 LEU A C 1
ATOM 1410 O O . LEU A 1 172 ? -3.792 10.099 12.387 1.00 87.00 172 LEU A O 1
ATOM 1414 N N . ASN A 1 173 ? -3.565 7.950 11.753 1.00 79.81 173 ASN A N 1
ATOM 1415 C CA . ASN A 1 173 ? -4.595 7.418 12.646 1.00 79.81 173 ASN A CA 1
ATOM 1416 C C . ASN A 1 173 ? -4.088 6.987 14.026 1.00 79.81 173 ASN A C 1
ATOM 1418 O O . ASN A 1 173 ? -4.913 6.799 14.917 1.00 79.81 173 ASN A O 1
ATOM 1422 N N . ASP A 1 174 ? -2.776 6.852 14.232 1.00 70.81 174 ASP A N 1
ATOM 1423 C CA . ASP A 1 174 ? -2.215 6.657 15.572 1.00 70.81 174 ASP A CA 1
ATOM 1424 C C . ASP A 1 174 ? -0.792 7.230 15.675 1.00 70.81 174 ASP A C 1
ATOM 1426 O O . ASP A 1 174 ? 0.102 6.911 14.890 1.00 70.81 174 ASP A O 1
ATOM 1430 N N . ALA A 1 175 ? -0.558 8.053 16.697 1.00 54.75 175 ALA A N 1
ATOM 1431 C CA . ALA A 1 175 ? 0.771 8.556 17.025 1.00 54.75 175 ALA A CA 1
ATOM 1432 C C . ALA A 1 175 ? 1.720 7.437 17.504 1.00 54.75 175 ALA A C 1
ATOM 1434 O O . ALA A 1 175 ? 2.932 7.613 17.453 1.00 54.75 175 ALA A O 1
ATOM 1435 N N . GLY A 1 176 ? 1.195 6.282 17.930 1.00 59.84 176 GLY A N 1
ATOM 1436 C CA . GLY A 1 176 ? 1.961 5.126 18.401 1.00 59.84 176 GLY A CA 1
ATOM 1437 C C . GLY A 1 176 ? 2.754 4.380 17.320 1.00 59.84 176 GLY A C 1
ATOM 1438 O O . GLY A 1 176 ? 3.704 3.667 17.653 1.00 59.84 176 GLY A O 1
ATOM 1439 N N . TRP A 1 177 ? 2.428 4.566 16.033 1.00 68.31 177 TRP A N 1
ATOM 1440 C CA . TRP A 1 177 ? 3.282 4.104 14.927 1.00 68.31 177 TRP A CA 1
ATOM 1441 C C . TRP A 1 177 ? 4.552 4.943 14.809 1.00 68.31 177 TRP A C 1
ATOM 1443 O O . TRP A 1 177 ? 5.579 4.470 14.325 1.00 68.31 177 TRP A O 1
ATOM 1453 N N . ASN A 1 178 ? 4.480 6.195 15.255 1.00 57.19 178 ASN A N 1
ATOM 1454 C CA . ASN A 1 178 ? 5.528 7.182 15.119 1.00 57.19 178 ASN A CA 1
ATOM 1455 C C . ASN A 1 178 ? 6.601 6.911 16.179 1.00 57.19 178 ASN A C 1
ATOM 1457 O O . ASN A 1 178 ? 6.618 7.504 17.253 1.00 57.19 178 ASN A O 1
ATOM 1461 N N . LYS A 1 179 ? 7.489 5.953 15.894 1.00 53.25 179 LYS A N 1
ATOM 1462 C CA . LYS A 1 179 ? 8.776 5.881 16.584 1.00 53.25 179 LYS A CA 1
ATOM 1463 C C . LYS A 1 179 ? 9.433 7.252 16.509 1.00 53.25 179 LYS A C 1
ATOM 1465 O O . LYS A 1 179 ? 9.478 7.863 15.443 1.00 53.25 179 LYS A O 1
ATOM 1470 N N . ASP A 1 180 ? 9.941 7.691 17.647 1.00 48.41 180 ASP A N 1
ATOM 1471 C CA . ASP A 1 180 ? 10.759 8.877 17.795 1.00 48.41 180 ASP A CA 1
ATOM 1472 C C . ASP A 1 180 ? 11.824 8.956 16.678 1.00 48.41 180 ASP A C 1
ATOM 1474 O O . ASP A 1 180 ? 12.855 8.295 16.734 1.00 48.41 180 ASP A O 1
ATOM 1478 N N . ASN A 1 181 ? 11.558 9.804 15.678 1.00 53.00 181 ASN A N 1
ATOM 1479 C CA . ASN A 1 181 ? 12.555 10.490 14.857 1.00 53.00 181 ASN A CA 1
ATOM 1480 C C . ASN A 1 181 ? 13.451 9.611 13.956 1.00 53.00 181 ASN A C 1
ATOM 1482 O O . ASN A 1 181 ? 14.660 9.532 14.169 1.00 53.00 181 ASN A O 1
ATOM 1486 N N . GLU A 1 182 ? 12.897 8.989 12.910 1.00 56.75 182 GLU A N 1
ATOM 1487 C CA . GLU A 1 182 ? 13.709 8.165 12.011 1.00 56.75 182 GLU A CA 1
ATOM 1488 C C . GLU A 1 182 ? 13.577 8.562 10.521 1.00 56.75 182 GLU A C 1
ATOM 1490 O O . GLU A 1 182 ? 12.529 8.419 9.888 1.00 56.75 182 GLU A O 1
ATOM 1495 N N . ASP A 1 183 ? 14.695 9.020 9.944 1.00 60.81 183 ASP A N 1
ATOM 1496 C CA . ASP A 1 183 ? 14.871 9.459 8.547 1.00 60.81 183 ASP A CA 1
ATOM 1497 C C . ASP A 1 183 ? 14.378 8.452 7.481 1.00 60.81 183 ASP A C 1
ATOM 1499 O O . ASP A 1 183 ? 14.167 8.813 6.318 1.00 60.81 183 ASP A O 1
ATOM 1503 N N . TRP A 1 184 ? 14.175 7.178 7.835 1.00 64.75 184 TRP A N 1
ATOM 1504 C CA . TRP A 1 184 ? 13.689 6.156 6.899 1.00 64.75 184 TRP A CA 1
ATOM 1505 C C . TRP A 1 184 ? 12.211 6.329 6.518 1.00 64.75 184 TRP A C 1
ATOM 1507 O O . TRP A 1 184 ? 11.817 5.886 5.436 1.00 64.75 184 TRP A O 1
ATOM 1517 N N . TYR A 1 185 ? 11.391 7.027 7.313 1.00 72.75 185 TYR A N 1
ATOM 1518 C CA . TYR A 1 185 ? 10.009 7.327 6.917 1.00 72.75 185 TYR A CA 1
ATOM 1519 C C . TYR A 1 185 ? 9.941 8.199 5.665 1.00 72.75 185 TYR A C 1
ATOM 1521 O O . TYR A 1 185 ? 9.140 7.945 4.761 1.00 72.75 185 TYR A O 1
ATOM 1529 N N . GLU A 1 186 ? 10.826 9.188 5.570 1.00 73.19 186 GLU A N 1
ATOM 1530 C CA . GLU A 1 186 ? 10.916 10.041 4.387 1.00 73.19 186 GLU A CA 1
ATOM 1531 C C . GLU A 1 186 ? 11.408 9.250 3.172 1.00 73.19 186 GLU A C 1
ATOM 1533 O O . GLU A 1 186 ? 10.931 9.454 2.051 1.00 73.19 186 GLU A O 1
ATOM 1538 N N . GLN A 1 187 ? 12.263 8.244 3.384 1.00 73.38 187 GLN A N 1
ATOM 1539 C CA . GLN A 1 187 ? 12.641 7.325 2.314 1.00 73.38 187 GLN A CA 1
ATOM 1540 C C . GLN A 1 187 ? 11.444 6.527 1.804 1.00 73.38 187 GLN A C 1
ATOM 1542 O O . GLN A 1 187 ? 11.315 6.382 0.591 1.00 73.38 187 GLN A O 1
ATOM 1547 N N . LEU A 1 188 ? 10.530 6.060 2.658 1.00 73.12 188 LEU A N 1
ATOM 1548 C CA . LEU A 1 188 ? 9.316 5.364 2.212 1.00 73.12 188 LEU A CA 1
ATOM 1549 C C . LEU A 1 188 ? 8.333 6.296 1.497 1.00 73.12 188 LEU A C 1
ATOM 1551 O O . LEU A 1 188 ? 7.807 5.920 0.442 1.00 73.12 188 LEU A O 1
ATOM 1555 N N . ARG A 1 189 ? 8.156 7.524 2.000 1.00 74.69 189 ARG A N 1
ATOM 1556 C CA . ARG A 1 189 ? 7.295 8.557 1.395 1.00 74.69 189 ARG A CA 1
ATOM 1557 C C . ARG A 1 189 ? 7.797 9.068 0.060 1.00 74.69 189 ARG A C 1
ATOM 1559 O O . ARG A 1 189 ? 6.975 9.446 -0.776 1.00 74.69 189 ARG A O 1
ATOM 1566 N N . SER A 1 190 ? 9.115 9.072 -0.140 1.00 74.50 190 SER A N 1
ATOM 1567 C CA . SER A 1 190 ? 9.713 9.593 -1.363 1.00 74.50 190 SER A CA 1
ATOM 1568 C C . SER A 1 190 ? 9.099 8.906 -2.592 1.00 74.50 190 SER A C 1
ATOM 1570 O O . SER A 1 190 ? 9.018 7.668 -2.637 1.00 74.50 190 SER A O 1
ATOM 1572 N N . PRO A 1 191 ? 8.618 9.664 -3.589 1.00 66.25 191 PRO A N 1
ATOM 1573 C CA . PRO A 1 191 ? 8.204 9.062 -4.845 1.00 66.25 191 PRO A CA 1
ATOM 1574 C C . PRO A 1 191 ? 9.411 8.355 -5.472 1.00 66.25 191 PRO A C 1
ATOM 1576 O O . PRO A 1 191 ? 10.546 8.823 -5.357 1.00 66.25 191 PRO A O 1
ATOM 1579 N N . LEU A 1 192 ? 9.183 7.229 -6.154 1.00 63.31 192 LEU A N 1
ATOM 1580 C CA . LEU A 1 192 ? 10.219 6.717 -7.050 1.00 63.31 192 LEU A CA 1
ATOM 1581 C C . LEU A 1 192 ? 10.486 7.784 -8.111 1.00 63.31 192 LEU A C 1
ATOM 1583 O O . LEU A 1 192 ? 9.548 8.369 -8.655 1.00 63.31 192 LEU A O 1
ATOM 1587 N N . ASN A 1 193 ? 11.762 8.043 -8.389 1.00 57.69 193 ASN A N 1
ATOM 1588 C CA . ASN A 1 193 ? 12.155 9.012 -9.404 1.00 57.69 193 ASN A CA 1
ATOM 1589 C C . ASN A 1 193 ? 11.437 8.671 -10.725 1.00 57.69 193 ASN A C 1
ATOM 1591 O O . ASN A 1 193 ? 11.443 7.515 -11.141 1.00 57.69 193 ASN A O 1
ATOM 1595 N N . HIS A 1 194 ? 10.779 9.637 -11.372 1.00 48.84 194 HIS A N 1
ATOM 1596 C CA . HIS A 1 194 ? 9.889 9.365 -12.510 1.00 48.84 194 HIS A CA 1
ATOM 1597 C C . HIS A 1 194 ? 10.600 8.587 -13.638 1.00 48.84 194 HIS A C 1
ATOM 1599 O O . HIS A 1 194 ? 10.005 7.697 -14.250 1.00 48.84 194 HIS A O 1
ATOM 1605 N N . ASN A 1 195 ? 11.900 8.835 -13.823 1.00 46.59 195 ASN A N 1
ATOM 1606 C CA . ASN A 1 195 ? 12.761 8.134 -14.780 1.00 46.59 195 ASN A CA 1
ATOM 1607 C C . ASN A 1 195 ? 12.921 6.629 -14.474 1.00 46.59 195 ASN A C 1
ATOM 1609 O O . ASN A 1 195 ? 13.102 5.827 -15.388 1.00 46.59 195 ASN A O 1
ATOM 1613 N N . VAL A 1 196 ? 12.810 6.220 -13.206 1.00 55.31 196 VAL A N 1
ATOM 1614 C CA . VAL A 1 196 ? 12.859 4.813 -12.767 1.00 55.31 196 VAL A CA 1
ATOM 1615 C C . VAL A 1 196 ? 11.592 4.061 -13.176 1.00 55.31 196 VAL A C 1
ATOM 1617 O O . VAL A 1 196 ? 11.661 2.930 -13.644 1.00 55.31 196 VAL A O 1
ATOM 1620 N N . LEU A 1 197 ? 10.426 4.694 -13.056 1.00 51.94 197 LEU A N 1
ATOM 1621 C CA . LEU A 1 197 ? 9.152 4.063 -13.410 1.00 51.94 197 LEU A CA 1
ATOM 1622 C C . LEU A 1 197 ? 8.982 3.898 -14.927 1.00 51.94 197 LEU A C 1
ATOM 1624 O O . LEU A 1 197 ? 8.458 2.877 -15.371 1.00 51.94 197 LEU A O 1
ATOM 1628 N N . VAL A 1 198 ? 9.455 4.871 -15.713 1.00 52.34 198 VAL A N 1
ATOM 1629 C CA . VAL A 1 198 ? 9.435 4.813 -17.186 1.00 52.34 198 VAL A CA 1
ATOM 1630 C C . VAL A 1 198 ? 10.409 3.748 -17.700 1.00 52.34 198 VAL A C 1
ATOM 1632 O O . VAL A 1 198 ? 10.002 2.860 -18.444 1.00 52.34 198 VAL A O 1
ATOM 1635 N N . SER A 1 199 ? 11.656 3.751 -17.216 1.00 51.09 199 SER A N 1
ATOM 1636 C CA . SER A 1 199 ? 12.668 2.758 -17.616 1.00 51.09 199 SER A CA 1
ATOM 1637 C C . SER A 1 199 ? 12.310 1.326 -17.206 1.00 51.09 199 SER A C 1
ATOM 1639 O O . SER A 1 199 ? 12.555 0.385 -17.964 1.00 51.09 199 SER A O 1
ATOM 1641 N N . ALA A 1 200 ? 11.676 1.133 -16.044 1.00 50.28 200 ALA A N 1
ATOM 1642 C CA . ALA A 1 200 ? 11.162 -0.172 -15.640 1.00 50.28 200 ALA A CA 1
ATOM 1643 C C . ALA A 1 200 ? 10.049 -0.644 -16.596 1.00 50.28 200 ALA A C 1
ATOM 1645 O O . ALA A 1 200 ? 10.055 -1.791 -17.044 1.00 50.28 200 ALA A O 1
ATOM 1646 N N . HIS A 1 201 ? 9.095 0.225 -16.944 1.00 50.22 201 HIS A N 1
ATOM 1647 C CA . HIS A 1 201 ? 8.018 -0.122 -17.875 1.00 50.22 201 HIS A CA 1
ATOM 1648 C C . HIS A 1 201 ? 8.558 -0.507 -19.267 1.00 50.22 201 HIS A C 1
ATOM 1650 O O . HIS A 1 201 ? 8.093 -1.479 -19.856 1.00 50.22 201 HIS A O 1
ATOM 1656 N N . GLU A 1 202 ? 9.580 0.189 -19.768 1.00 48.59 202 GLU A N 1
ATOM 1657 C CA . GLU A 1 202 ? 10.205 -0.090 -21.071 1.00 48.59 202 GLU A CA 1
ATOM 1658 C C . GLU A 1 202 ? 11.027 -1.394 -21.088 1.00 48.59 202 GLU A C 1
ATOM 1660 O O . GLU A 1 202 ? 10.965 -2.160 -22.053 1.00 48.59 202 GLU A O 1
ATOM 1665 N N . SER A 1 203 ? 11.729 -1.718 -19.998 1.00 49.59 203 SER A N 1
ATOM 1666 C CA . SER A 1 203 ? 12.510 -2.966 -19.881 1.00 49.59 203 SER A CA 1
ATOM 1667 C C . SER A 1 203 ? 11.635 -4.229 -19.750 1.00 49.59 203 SER A C 1
ATOM 1669 O O . SER A 1 203 ? 12.035 -5.315 -20.185 1.00 49.59 203 SER A O 1
ATOM 1671 N N . GLY A 1 204 ? 10.400 -4.100 -19.251 1.00 45.19 204 GLY A N 1
ATOM 1672 C CA . GLY A 1 204 ? 9.388 -5.167 -19.281 1.00 45.19 204 GLY A CA 1
ATOM 1673 C C . GLY A 1 204 ? 8.805 -5.448 -20.677 1.00 45.19 204 GLY A C 1
ATOM 1674 O O . GLY A 1 204 ? 8.317 -6.548 -20.934 1.00 45.19 204 GLY A O 1
ATOM 1675 N N . VAL A 1 205 ? 8.884 -4.485 -21.604 1.00 41.94 205 VAL A N 1
ATOM 1676 C CA . VAL A 1 205 ? 8.430 -4.648 -22.998 1.00 41.94 205 VAL A CA 1
ATOM 1677 C C . VAL A 1 205 ? 9.481 -5.387 -23.835 1.00 41.94 205 VAL A C 1
ATOM 1679 O O . VAL A 1 205 ? 9.125 -6.250 -24.636 1.00 41.94 205 VAL A O 1
ATOM 1682 N N . GLN A 1 206 ? 10.776 -5.129 -23.613 1.00 33.94 206 GLN A N 1
ATOM 1683 C CA . GLN A 1 206 ? 11.856 -5.776 -24.377 1.00 33.94 206 GLN A CA 1
ATOM 1684 C C . GLN A 1 206 ? 12.034 -7.272 -24.075 1.00 33.94 206 GLN A C 1
ATOM 1686 O O . GLN A 1 206 ? 12.418 -8.032 -24.962 1.00 33.94 206 GLN A O 1
ATOM 1691 N N . THR A 1 207 ? 11.703 -7.738 -22.868 1.00 34.72 207 THR A N 1
ATOM 1692 C CA . THR A 1 207 ? 11.841 -9.162 -22.499 1.00 34.72 207 THR A CA 1
ATOM 1693 C C . THR A 1 207 ? 10.803 -10.086 -23.151 1.00 34.72 207 THR A C 1
ATOM 1695 O O . THR A 1 207 ? 10.939 -11.303 -23.055 1.00 34.72 207 THR A O 1
ATOM 1698 N N . ARG A 1 208 ? 9.798 -9.550 -23.865 1.00 34.94 208 ARG A N 1
ATOM 1699 C CA . ARG A 1 208 ? 8.795 -10.339 -24.610 1.00 34.94 208 ARG A CA 1
ATOM 1700 C C . ARG A 1 208 ? 9.015 -10.418 -26.126 1.00 34.94 208 ARG A C 1
ATOM 1702 O O . ARG A 1 208 ? 8.228 -11.089 -26.786 1.00 34.94 208 ARG A O 1
ATOM 1709 N N . SER A 1 209 ? 10.069 -9.808 -26.675 1.00 31.09 209 SER A N 1
ATOM 1710 C CA . SER A 1 209 ? 10.338 -9.830 -28.128 1.00 31.09 209 SER A CA 1
ATOM 1711 C C . SER A 1 209 ? 11.316 -10.914 -28.596 1.00 31.09 209 SER A C 1
ATOM 1713 O O . SER A 1 209 ? 11.733 -10.887 -29.748 1.00 31.09 209 SER A O 1
ATOM 1715 N N . VAL A 1 210 ? 11.681 -11.888 -27.755 1.00 37.22 210 VAL A N 1
ATOM 1716 C CA . VAL A 1 210 ? 12.565 -12.993 -28.169 1.00 37.22 210 VAL A CA 1
ATOM 1717 C C . VAL A 1 210 ? 11.948 -14.334 -27.789 1.00 37.22 210 VAL A C 1
ATOM 1719 O O . VAL A 1 210 ? 12.310 -14.933 -26.785 1.00 37.22 210 VAL A O 1
ATOM 1722 N N . MET A 1 211 ? 10.966 -14.768 -28.577 1.00 32.22 211 MET A N 1
ATOM 1723 C CA . MET A 1 211 ? 10.656 -16.184 -28.820 1.00 32.22 211 MET A CA 1
ATOM 1724 C C . MET A 1 211 ? 9.637 -16.278 -29.969 1.00 32.22 211 MET A C 1
ATOM 1726 O O . MET A 1 211 ? 8.484 -16.653 -29.790 1.00 32.22 211 MET A O 1
ATOM 1730 N N . THR A 1 212 ? 10.061 -15.895 -31.173 1.00 33.06 212 THR A N 1
ATOM 1731 C CA . THR A 1 212 ? 9.580 -16.572 -32.383 1.00 3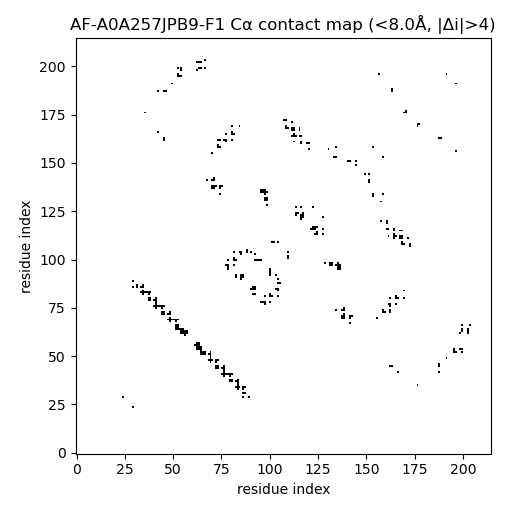3.06 212 THR A CA 1
ATOM 1732 C C . THR A 1 212 ? 10.460 -17.801 -32.543 1.00 33.06 212 THR A C 1
ATOM 1734 O O . THR A 1 212 ? 11.609 -17.696 -32.965 1.00 33.06 212 THR A O 1
ATOM 1737 N N . ILE A 1 213 ? 9.953 -18.948 -32.097 1.00 36.97 213 ILE A N 1
ATOM 1738 C CA . ILE A 1 213 ? 10.451 -20.236 -32.569 1.00 36.97 213 ILE A CA 1
ATOM 1739 C C . ILE A 1 213 ? 9.814 -20.384 -33.950 1.00 36.97 213 ILE A C 1
ATOM 1741 O O . ILE A 1 213 ? 8.595 -20.501 -34.053 1.00 36.97 213 ILE A O 1
ATOM 1745 N N . GLU A 1 214 ? 10.620 -20.207 -34.992 1.00 35.47 214 GLU A N 1
ATOM 1746 C CA . GLU A 1 214 ? 10.247 -20.603 -36.347 1.00 35.47 214 GLU A CA 1
ATOM 1747 C C . GLU A 1 214 ? 10.321 -22.134 -36.405 1.00 35.47 214 GLU A C 1
ATOM 1749 O O . GLU A 1 214 ? 11.366 -22.706 -36.081 1.00 35.47 214 GLU A O 1
ATOM 1754 N N . ASP A 1 215 ? 9.194 -22.763 -36.747 1.00 42.25 215 ASP A N 1
ATOM 1755 C CA . ASP A 1 215 ? 9.107 -24.166 -37.174 1.00 42.25 215 ASP A CA 1
ATOM 1756 C C . ASP A 1 215 ? 9.565 -24.317 -38.635 1.00 42.25 215 ASP A C 1
ATOM 1758 O O . ASP A 1 215 ? 9.235 -23.424 -39.457 1.00 42.25 215 ASP A O 1
#

pLDDT: mean 78.36, std 17.99, range [31.09, 97.31]

Sequence (215 aa):
MQIDADYEDLERQVNSYLDHLIADRKSHGWLPDQARECFFTACDFLEGSKRCLTPVQVNEVSVRAPQTTAIVTLSFSCELFIKAQLIHEKNPGMGHDLEQLFDRSKKDFQDAVSNKYLQRTNRNSKELLSDIAAFKKSFVEWRYLYDVEKRYNIRLFLLLSFAQSLFDGCLLNDAGWNKDNEDWYEQLRSPLNHNVLVSAHESGVQTRSVMTIED

Mean predicted aligned error: 11.83 Å

Foldseek 3Di:
DVVVVVVVVVVVVVVVVVVVVVVVCVVPALDLVVLLVLLVLLLVLLVVLLVLLFWDDPDPPDTAGNNLSSQLSLLSSLQSLLQSQCSVVSNGDDDRFSLVSLVSGDPLLLVQLQVQLCVQPVDGSVVLSVLSNLSRCSNVCSVCVVVDPDDRDHPSLSSLSSSLSSSRSSVVVDVVSVDPDDPVNVVSNDRNDPVSSVSNVVNVVVVPPPDPPDD

Nearest PDB structures (foldseek):
  1wol-assembly1_A  TM=6.278E-01  e=7.681E-01  Sulfurisphaera tokodaii str. 7
  7zn0-assembly1_B  TM=2.197E-01  e=9.205E+00  Bacillus coahuilensis

Solvent-accessible surface area (backbone atoms only — not comparable to full-atom values): 12034 Å² total; per-residue (Å²): 128,71,66,63,59,57,49,56,50,50,51,49,52,50,51,54,52,50,50,50,53,52,53,56,54,65,72,66,49,88,46,74,64,58,20,50,52,33,36,55,53,16,48,53,26,41,50,54,15,54,58,25,42,48,68,40,78,77,52,102,89,43,57,48,41,54,52,70,60,18,48,35,29,36,39,47,16,38,50,26,35,49,39,15,49,16,35,66,69,73,53,69,67,82,88,74,46,44,45,66,48,52,72,69,42,57,68,70,46,52,48,43,21,34,54,46,29,24,74,73,67,76,38,53,61,71,51,46,52,58,48,36,64,70,46,21,52,40,43,62,52,59,73,44,49,87,83,43,101,62,86,85,84,74,66,58,72,59,52,52,42,46,34,48,12,42,52,50,19,50,52,74,75,35,71,84,72,60,64,88,85,58,77,63,56,58,61,64,65,48,74,77,57,69,69,42,59,52,53,43,57,54,44,64,56,62,74,70,74,80,77,83,79,82,130

Secondary structure (DSSP, 8-state):
--HHHHHHHHHHHHHHHHHHHHHHHHHS-S-HHHHHHHHHHHHHHHHHHHHHHS-EEEETTEEE--HHHHHHHHHHHHHHHHHHHHHHTT-PPPSS-HHHHHHHS-HHHHHHHHHHHHHHHS--HHHHHHHHHHHTTHHHHHHTTTTSS------HHHHHHHHHHHHHHHHHH-GGG--S--THHHHHHSPPPHHHHHHHHHHHHHTTS------